Protein AF-A0A934RU71-F1 (afdb_monomer)

Structure (mmCIF, N/CA/C/O backbone):
data_AF-A0A934RU71-F1
#
_entry.id   AF-A0A934RU71-F1
#
loop_
_atom_site.group_PDB
_atom_site.id
_atom_site.type_symbol
_atom_site.label_atom_id
_atom_site.label_alt_id
_atom_site.label_comp_id
_atom_site.label_asym_id
_atom_site.label_entity_id
_atom_site.label_seq_id
_atom_site.pdbx_PDB_ins_code
_atom_site.Cartn_x
_atom_site.Cartn_y
_atom_site.Cartn_z
_atom_site.occupancy
_atom_site.B_iso_or_equiv
_atom_site.auth_seq_id
_atom_site.auth_comp_id
_atom_site.auth_asym_id
_atom_site.auth_atom_id
_atom_site.pdbx_PDB_model_num
ATOM 1 N N . MET A 1 1 ? 8.081 -5.797 -23.047 1.00 41.22 1 MET A N 1
ATOM 2 C CA . MET A 1 1 ? 7.080 -5.033 -22.278 1.00 41.22 1 MET A CA 1
ATOM 3 C C . MET A 1 1 ? 6.005 -4.578 -23.251 1.00 41.22 1 MET A C 1
ATOM 5 O O . MET A 1 1 ? 6.343 -3.959 -24.255 1.00 41.22 1 MET A O 1
ATOM 9 N N . MET A 1 2 ? 4.756 -4.987 -23.038 1.00 45.25 2 MET A N 1
ATOM 10 C CA . MET A 1 2 ? 3.621 -4.546 -23.852 1.00 45.25 2 MET A CA 1
ATOM 11 C C . MET A 1 2 ? 3.401 -3.042 -23.632 1.00 45.25 2 MET A C 1
ATOM 13 O O . MET A 1 2 ? 3.533 -2.566 -22.508 1.00 45.25 2 MET A O 1
ATOM 17 N N . GLN A 1 3 ? 3.130 -2.283 -24.694 1.00 67.19 3 GLN A N 1
ATOM 18 C CA . GLN A 1 3 ? 2.739 -0.877 -24.554 1.00 67.19 3 GLN A CA 1
ATOM 19 C C . GLN A 1 3 ? 1.315 -0.831 -23.993 1.00 67.19 3 GLN A C 1
ATOM 21 O O . GLN A 1 3 ? 0.460 -1.548 -24.506 1.00 67.19 3 GLN A O 1
ATOM 26 N N . TRP A 1 4 ? 1.076 -0.019 -22.956 1.00 74.31 4 TRP A N 1
ATOM 27 C CA . TRP A 1 4 ? -0.211 0.070 -22.243 1.00 74.31 4 TRP A CA 1
ATOM 28 C C . TRP A 1 4 ? -1.414 0.224 -23.189 1.00 74.31 4 TRP A C 1
ATOM 30 O O . TRP A 1 4 ? -2.432 -0.429 -23.009 1.00 74.31 4 TRP A O 1
ATOM 40 N N . GLU A 1 5 ? -1.253 0.990 -24.269 1.00 72.56 5 GLU A N 1
ATOM 41 C CA . GLU A 1 5 ? -2.276 1.214 -25.301 1.00 72.56 5 GLU A CA 1
ATOM 42 C C . GLU A 1 5 ? -2.768 -0.076 -25.986 1.00 72.56 5 GLU A C 1
ATOM 44 O O . GLU A 1 5 ? -3.915 -0.153 -26.420 1.00 72.56 5 GLU A O 1
ATOM 49 N N . ARG A 1 6 ? -1.937 -1.125 -26.048 1.00 82.12 6 ARG A N 1
ATOM 50 C CA . ARG A 1 6 ? -2.320 -2.422 -26.634 1.00 82.12 6 ARG A CA 1
ATOM 51 C C . ARG A 1 6 ? -3.206 -3.254 -25.713 1.00 82.12 6 ARG A C 1
ATOM 53 O O . ARG A 1 6 ? -3.788 -4.238 -26.159 1.00 82.12 6 ARG A O 1
ATOM 60 N N . MET A 1 7 ? -3.331 -2.866 -24.446 1.00 84.69 7 MET A N 1
ATOM 61 C CA . MET A 1 7 ? -4.191 -3.557 -23.495 1.00 84.69 7 MET A CA 1
ATOM 62 C C . MET A 1 7 ? -5.664 -3.465 -23.902 1.00 84.69 7 MET A C 1
ATOM 64 O O . MET A 1 7 ? -6.372 -4.470 -23.880 1.00 84.69 7 MET A O 1
ATOM 68 N N . GLY A 1 8 ? -6.101 -2.295 -24.379 1.00 85.12 8 GLY A N 1
ATOM 69 C CA . GLY A 1 8 ? -7.446 -2.121 -24.924 1.00 85.12 8 GLY A CA 1
ATOM 70 C C . GLY A 1 8 ? -7.727 -3.035 -26.124 1.00 85.12 8 GLY A C 1
ATOM 71 O O . GLY A 1 8 ? -8.840 -3.535 -26.258 1.00 85.12 8 GLY A O 1
ATOM 72 N N . GLU A 1 9 ? -6.724 -3.321 -26.965 1.00 88.25 9 GLU A N 1
ATOM 73 C CA . GLU A 1 9 ? -6.854 -4.275 -28.080 1.00 88.25 9 GLU A CA 1
ATOM 74 C C . GLU A 1 9 ? -7.056 -5.709 -27.575 1.00 88.25 9 GLU A C 1
ATOM 76 O O . GLU A 1 9 ? -7.894 -6.430 -28.108 1.00 88.25 9 GLU A O 1
ATOM 81 N N . ILE A 1 10 ? -6.331 -6.118 -26.528 1.00 86.62 10 ILE A N 1
ATOM 82 C CA . ILE A 1 10 ? -6.476 -7.452 -25.924 1.00 86.62 10 ILE A CA 1
ATOM 83 C C . ILE A 1 10 ? -7.859 -7.615 -25.302 1.00 86.62 10 ILE A C 1
ATOM 85 O O . ILE A 1 10 ? -8.517 -8.619 -25.560 1.00 86.62 10 ILE A O 1
ATOM 89 N N . ILE A 1 11 ? -8.321 -6.627 -24.533 1.00 87.81 11 ILE A N 1
ATOM 90 C CA . ILE A 1 11 ? -9.662 -6.650 -23.936 1.00 87.81 11 ILE A CA 1
ATOM 91 C C . ILE A 1 11 ? -10.719 -6.745 -25.043 1.00 87.81 11 ILE A C 1
ATOM 93 O O . ILE A 1 11 ? -11.601 -7.598 -24.976 1.00 87.81 11 ILE A O 1
ATOM 97 N N . ARG A 1 12 ? -10.598 -5.935 -26.102 1.00 91.75 12 ARG A N 1
ATOM 98 C CA . ARG A 1 12 ? -11.530 -5.942 -27.237 1.00 91.75 12 ARG A CA 1
ATOM 99 C C . ARG A 1 12 ? -11.551 -7.274 -27.988 1.00 91.75 12 ARG A C 1
ATOM 101 O O . ARG A 1 12 ? -12.625 -7.795 -28.271 1.00 91.75 12 ARG A O 1
ATOM 108 N N . ASP A 1 13 ? -10.381 -7.785 -28.363 1.00 89.12 13 ASP A N 1
ATOM 109 C CA . ASP A 1 13 ? -10.269 -8.877 -29.335 1.00 89.12 13 ASP A CA 1
ATOM 110 C C . ASP A 1 13 ? -10.223 -10.259 -28.672 1.00 89.12 13 ASP A C 1
ATOM 112 O O . ASP A 1 13 ? -10.571 -11.251 -29.311 1.00 89.12 13 ASP A O 1
ATOM 116 N N . GLN A 1 14 ? -9.762 -10.342 -27.420 1.00 90.06 14 GLN A N 1
ATOM 117 C CA . GLN A 1 14 ? -9.508 -11.596 -26.698 1.00 90.06 14 GLN A CA 1
ATOM 118 C C . GLN A 1 14 ? -10.191 -11.666 -25.326 1.00 90.06 14 GLN A C 1
ATOM 120 O O . GLN A 1 14 ? -10.069 -12.688 -24.657 1.00 90.06 14 GLN A O 1
ATOM 125 N N . GLY A 1 15 ? -10.924 -10.631 -24.900 1.00 83.62 15 GLY A N 1
ATOM 126 C CA . GLY A 1 15 ? -11.451 -10.531 -23.537 1.00 83.62 15 GLY A CA 1
ATOM 127 C C . GLY A 1 15 ? -12.318 -11.709 -23.083 1.00 83.62 15 GLY A C 1
ATOM 128 O O . GLY A 1 15 ? -12.222 -12.149 -21.943 1.00 83.62 15 GLY A O 1
ATOM 129 N N . GLN A 1 16 ? -13.067 -12.319 -24.004 1.00 88.25 16 GLN A N 1
ATOM 130 C CA . GLN A 1 16 ? -13.885 -13.512 -23.740 1.00 88.25 16 GLN A CA 1
ATOM 131 C C . GLN A 1 16 ? -13.072 -14.781 -23.393 1.00 88.25 16 GLN A C 1
ATOM 133 O O . GLN A 1 16 ? -13.650 -15.817 -23.073 1.00 88.25 16 GLN A O 1
ATOM 138 N N . HIS A 1 17 ? -11.745 -14.734 -23.531 1.00 89.50 17 HIS A N 1
ATOM 139 C CA . HIS A 1 17 ? -10.812 -15.832 -23.256 1.00 89.50 17 HIS A CA 1
ATOM 140 C C . HIS A 1 17 ? -9.794 -15.483 -22.161 1.00 89.50 17 HIS A C 1
ATOM 142 O O . HIS A 1 17 ? -8.860 -16.251 -21.932 1.00 89.50 17 HIS A O 1
ATOM 148 N N . VAL A 1 18 ? -9.933 -14.313 -21.533 1.00 84.06 18 VAL A N 1
ATOM 149 C CA . VAL A 1 18 ? -9.005 -13.790 -20.531 1.00 84.06 18 VAL A CA 1
ATOM 150 C C . VAL A 1 18 ? -9.798 -13.464 -19.275 1.00 84.06 18 VAL A C 1
ATOM 152 O O . VAL A 1 18 ? -10.729 -12.672 -19.332 1.00 84.06 18 VAL A O 1
ATOM 155 N N . ASP A 1 19 ? -9.413 -14.040 -18.141 1.00 84.62 19 ASP A N 1
ATOM 156 C CA . ASP A 1 19 ? -10.026 -13.733 -16.839 1.00 84.62 19 ASP A CA 1
ATOM 157 C C . ASP A 1 19 ? -9.245 -12.657 -16.078 1.00 84.62 19 ASP A C 1
ATOM 159 O O . ASP A 1 19 ? -9.788 -11.914 -15.258 1.00 84.62 19 ASP A O 1
ATOM 163 N N . MET A 1 20 ? -7.948 -12.554 -16.364 1.00 87.62 20 MET A N 1
ATOM 164 C CA . MET A 1 20 ? -7.054 -11.627 -15.697 1.00 87.62 20 MET A CA 1
ATOM 165 C C . MET A 1 20 ? -5.957 -11.145 -16.635 1.00 87.62 20 MET A C 1
ATOM 167 O O . MET A 1 20 ? -5.366 -11.909 -17.398 1.00 87.62 20 MET A O 1
ATOM 171 N N . ILE A 1 21 ? -5.655 -9.863 -16.509 1.00 87.88 21 ILE A N 1
ATOM 172 C CA . ILE A 1 21 ? -4.503 -9.217 -17.105 1.00 87.88 21 ILE A CA 1
ATOM 173 C C . ILE A 1 21 ? -3.481 -8.958 -16.006 1.00 87.88 21 ILE A C 1
ATOM 175 O O . ILE A 1 21 ? -3.814 -8.423 -14.953 1.00 87.88 21 ILE A O 1
ATOM 179 N N . ASP A 1 22 ? -2.231 -9.312 -16.269 1.00 88.44 22 ASP A N 1
ATOM 180 C CA . ASP A 1 22 ? -1.122 -9.043 -15.364 1.00 88.44 22 ASP A CA 1
ATOM 181 C C . ASP A 1 22 ? -0.373 -7.766 -15.764 1.00 88.44 22 ASP A C 1
ATOM 183 O O . ASP A 1 22 ? -0.041 -7.554 -16.937 1.00 88.44 22 ASP A O 1
ATOM 187 N N . TRP A 1 23 ? -0.087 -6.921 -14.777 1.00 86.88 23 TRP A N 1
ATOM 188 C CA . TRP A 1 23 ? 0.738 -5.735 -14.923 1.00 86.88 23 TRP A CA 1
ATOM 189 C C . TRP A 1 23 ? 1.858 -5.714 -13.880 1.00 86.88 23 TRP A C 1
ATOM 191 O O . TRP A 1 23 ? 1.649 -5.453 -12.6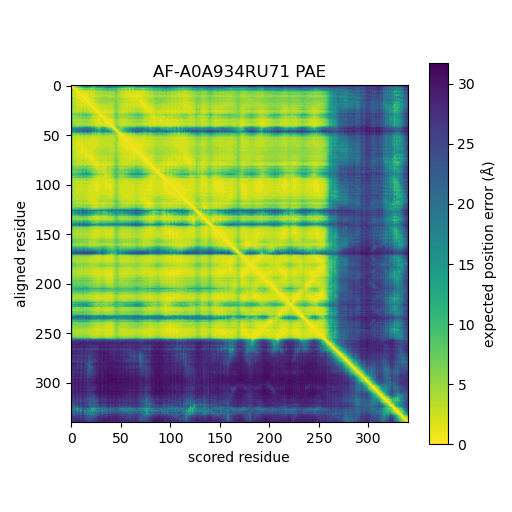99 1.00 86.88 23 TRP A O 1
ATOM 201 N N . HIS A 1 24 ? 3.091 -5.903 -14.352 1.00 89.31 24 HIS A N 1
ATOM 202 C CA . HIS A 1 24 ? 4.278 -5.791 -13.512 1.00 89.31 24 HIS A CA 1
ATOM 203 C C . HIS A 1 24 ? 4.548 -4.318 -13.189 1.00 89.31 24 HIS A C 1
ATOM 205 O O . HIS A 1 24 ? 4.789 -3.505 -14.096 1.00 89.31 24 HIS A O 1
ATOM 211 N N . TRP A 1 25 ? 4.562 -3.971 -11.906 1.00 87.19 25 TRP A N 1
ATOM 212 C CA . TRP A 1 25 ? 4.747 -2.603 -11.452 1.00 87.19 25 TRP A CA 1
ATOM 213 C C . TRP A 1 25 ? 5.787 -2.488 -10.342 1.00 87.19 25 TRP A C 1
ATOM 215 O O . TRP A 1 25 ? 5.538 -2.729 -9.166 1.00 87.19 25 TRP A O 1
ATOM 225 N N . TYR A 1 26 ? 6.964 -2.003 -10.727 1.00 90.12 26 TYR A N 1
ATOM 226 C CA . TYR A 1 26 ? 7.989 -1.569 -9.790 1.00 90.12 26 TYR A CA 1
ATOM 227 C C . TYR A 1 26 ? 7.926 -0.056 -9.597 1.00 90.12 26 TYR A C 1
ATOM 229 O O . TYR A 1 26 ? 8.048 0.709 -10.566 1.00 90.12 26 TYR A O 1
ATOM 237 N N . TYR A 1 27 ? 7.774 0.385 -8.353 1.00 90.94 27 TYR A N 1
ATOM 238 C CA . TYR A 1 27 ? 7.767 1.803 -8.034 1.00 90.94 27 TYR A CA 1
ATOM 239 C C . TYR A 1 27 ? 9.175 2.397 -8.145 1.00 90.94 27 TYR A C 1
ATOM 241 O O . TYR A 1 27 ? 10.144 1.862 -7.626 1.00 90.94 27 TYR A O 1
ATOM 249 N N . TYR A 1 28 ? 9.310 3.528 -8.821 1.00 89.12 28 TYR A N 1
ATOM 250 C CA . TYR A 1 28 ? 10.522 4.346 -8.826 1.00 89.12 28 TYR A CA 1
ATOM 251 C C . TYR A 1 28 ? 10.114 5.776 -9.184 1.00 89.12 28 TYR A C 1
ATOM 253 O O . TYR A 1 28 ? 9.005 5.993 -9.672 1.00 89.12 28 TYR A O 1
ATOM 261 N N . ASN A 1 29 ? 10.988 6.762 -9.025 1.00 87.62 29 ASN A N 1
ATOM 262 C CA . ASN A 1 29 ? 10.722 8.119 -9.513 1.00 87.62 29 ASN A CA 1
ATOM 263 C C . ASN A 1 29 ? 11.980 8.722 -10.149 1.00 87.62 29 ASN A C 1
ATOM 265 O O . ASN A 1 29 ? 13.105 8.317 -9.857 1.00 87.62 29 ASN A O 1
ATOM 269 N N . GLY A 1 30 ? 11.786 9.602 -11.134 1.00 80.25 30 GLY A N 1
ATOM 270 C CA . GLY A 1 30 ? 12.841 10.017 -12.062 1.00 80.25 30 GLY A CA 1
ATOM 271 C C . GLY A 1 30 ? 13.151 8.946 -13.117 1.00 80.25 30 GLY A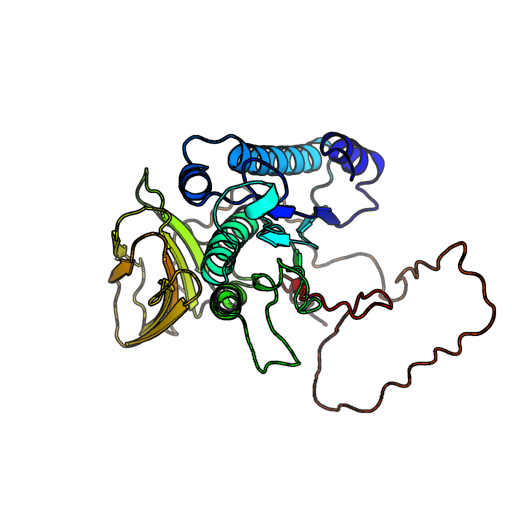 C 1
ATOM 272 O O . GLY A 1 30 ? 12.489 8.879 -14.150 1.00 80.25 30 GLY A O 1
ATOM 273 N N . SER A 1 31 ? 14.155 8.108 -12.873 1.00 83.88 31 SER A N 1
ATOM 274 C CA . SER A 1 31 ? 14.658 7.081 -13.801 1.00 83.88 31 SER A CA 1
ATOM 275 C C . SER A 1 31 ? 14.628 5.682 -13.186 1.00 83.88 31 SER A C 1
ATOM 277 O O . SER A 1 31 ? 14.660 5.536 -11.967 1.00 83.88 31 SER A O 1
ATOM 279 N N . TRP A 1 32 ? 14.585 4.631 -14.014 1.00 85.19 32 TRP A N 1
ATOM 280 C CA . TRP A 1 32 ? 14.751 3.266 -13.501 1.00 85.19 32 TRP A CA 1
ATOM 281 C C . TRP A 1 32 ? 16.081 3.165 -12.752 1.00 85.19 32 TRP A C 1
ATOM 283 O O . TRP A 1 32 ? 17.113 3.544 -13.305 1.00 85.19 32 TRP A O 1
ATOM 293 N N . GLY A 1 33 ? 16.058 2.679 -11.511 1.00 86.00 33 GLY A N 1
ATOM 294 C CA . GLY A 1 33 ? 17.235 2.693 -10.645 1.00 86.00 33 GLY A CA 1
ATOM 295 C C . GLY A 1 33 ? 17.287 3.840 -9.632 1.00 86.00 33 GLY A C 1
ATOM 296 O O . GLY A 1 33 ? 18.170 3.813 -8.783 1.00 86.00 33 GLY A O 1
ATOM 297 N N . SER A 1 34 ? 16.385 4.829 -9.679 1.00 89.75 34 SER A N 1
ATOM 298 C CA . SER A 1 34 ? 16.368 5.942 -8.717 1.00 89.75 34 SER A CA 1
ATOM 299 C C . SER A 1 34 ? 15.106 5.985 -7.861 1.00 89.75 34 SER A C 1
ATOM 301 O O . SER A 1 34 ? 14.002 5.692 -8.317 1.00 89.75 34 SER A O 1
ATOM 303 N N . PHE A 1 35 ? 15.276 6.436 -6.623 1.00 91.19 35 PHE A N 1
ATOM 304 C CA . PHE A 1 35 ? 14.190 6.755 -5.707 1.00 91.19 35 PHE A CA 1
ATOM 305 C C . PHE A 1 35 ? 14.527 8.042 -4.955 1.00 91.19 35 PHE A C 1
ATOM 307 O O . PHE A 1 35 ? 15.650 8.239 -4.498 1.00 91.19 35 PHE A O 1
ATOM 314 N N . ARG A 1 36 ? 13.568 8.958 -4.882 1.00 91.38 36 ARG A N 1
ATOM 315 C CA . ARG A 1 36 ? 13.692 10.281 -4.273 1.00 91.38 36 ARG A CA 1
ATOM 316 C C . ARG A 1 36 ? 12.506 10.457 -3.327 1.00 91.38 36 ARG A C 1
ATOM 318 O O . ARG A 1 36 ? 11.397 10.671 -3.825 1.00 91.38 36 ARG A O 1
ATOM 325 N N . PRO A 1 37 ? 12.716 10.366 -2.004 1.00 90.88 37 PRO A N 1
ATOM 326 C CA . PRO A 1 37 ? 11.649 10.465 -1.016 1.00 90.88 37 PRO A CA 1
ATOM 327 C C . PRO A 1 37 ? 10.803 11.722 -1.178 1.00 90.88 37 PRO A C 1
ATOM 329 O O . PRO A 1 37 ? 9.587 11.624 -1.222 1.00 90.88 37 PRO A O 1
ATOM 332 N N . ASP A 1 38 ? 11.428 12.884 -1.373 1.00 89.25 38 ASP A N 1
ATOM 333 C CA . ASP A 1 38 ? 10.700 14.151 -1.524 1.00 89.25 38 ASP A CA 1
ATOM 334 C C . ASP A 1 38 ? 9.732 14.135 -2.709 1.00 89.25 38 ASP A C 1
ATOM 336 O O . ASP A 1 38 ? 8.614 14.620 -2.594 1.00 89.25 38 ASP A O 1
ATOM 340 N N . GLN A 1 39 ? 10.121 13.510 -3.826 1.00 88.44 39 GLN A N 1
ATOM 341 C CA . GLN A 1 39 ? 9.219 13.360 -4.966 1.00 88.44 39 GLN A CA 1
ATOM 342 C C . GLN A 1 39 ? 8.089 12.390 -4.645 1.00 88.44 39 GLN A C 1
ATOM 344 O O . GLN A 1 39 ? 6.944 12.730 -4.904 1.00 88.44 39 GLN A O 1
ATOM 349 N N . TRP A 1 40 ? 8.393 11.233 -4.044 1.00 90.06 40 TRP A N 1
ATOM 350 C CA . TRP A 1 40 ? 7.388 10.242 -3.638 1.00 90.06 40 TRP A CA 1
ATOM 351 C C . TRP A 1 40 ? 6.336 10.835 -2.685 1.00 90.06 40 TRP A C 1
ATOM 353 O O . TRP A 1 40 ? 5.138 10.600 -2.855 1.00 90.06 40 TRP A O 1
ATOM 363 N N . ARG A 1 41 ? 6.769 11.668 -1.729 1.00 88.81 41 ARG A N 1
ATOM 364 C CA . ARG A 1 41 ? 5.891 12.397 -0.800 1.00 88.81 41 ARG A CA 1
ATOM 365 C C . ARG A 1 41 ? 4.934 13.367 -1.505 1.00 88.81 41 ARG A C 1
ATOM 367 O O . ARG A 1 41 ? 3.860 13.643 -0.978 1.00 88.81 41 ARG A O 1
ATOM 374 N N . ASP A 1 42 ? 5.315 13.859 -2.683 1.00 84.31 42 ASP A N 1
ATOM 375 C CA . ASP A 1 42 ? 4.620 14.911 -3.431 1.00 84.31 42 ASP A CA 1
ATOM 376 C C . ASP A 1 42 ? 3.822 14.425 -4.648 1.00 84.31 42 ASP A C 1
ATOM 378 O O . ASP A 1 42 ? 3.144 15.234 -5.295 1.00 84.31 42 ASP A O 1
ATOM 382 N N . GLU A 1 43 ? 3.871 13.133 -4.988 1.00 75.44 43 GLU A N 1
ATOM 383 C CA . GLU A 1 43 ? 3.237 12.624 -6.220 1.00 75.44 43 GLU A CA 1
ATOM 384 C C . GLU A 1 43 ? 1.716 12.717 -6.217 1.00 75.44 43 GLU A C 1
ATOM 386 O O . GLU A 1 43 ? 1.092 12.782 -7.272 1.00 75.44 43 GLU A O 1
ATOM 391 N N . ASP A 1 44 ? 1.136 12.840 -5.032 1.00 62.72 44 ASP A N 1
ATOM 392 C CA . ASP A 1 44 ? -0.301 12.987 -4.832 1.00 62.72 44 ASP A CA 1
ATOM 393 C C . ASP A 1 44 ? -0.780 14.425 -5.106 1.00 62.72 44 ASP A C 1
ATOM 395 O O . ASP A 1 44 ? -1.980 14.691 -5.144 1.00 62.72 44 ASP A O 1
ATOM 399 N N . PHE A 1 45 ? 0.162 15.357 -5.302 1.00 54.81 45 PHE A N 1
ATOM 400 C CA . PHE A 1 45 ? -0.097 16.796 -5.370 1.00 54.81 45 PHE A CA 1
ATOM 401 C C . PHE A 1 45 ? 0.505 17.475 -6.599 1.00 54.81 45 PHE A C 1
ATOM 403 O O . PHE A 1 45 ? -0.032 18.483 -7.057 1.00 54.81 45 PHE A O 1
ATOM 410 N N . THR A 1 46 ? 1.645 16.990 -7.105 1.00 49.91 46 THR A N 1
ATOM 411 C CA . THR A 1 46 ? 2.444 17.769 -8.069 1.00 49.91 46 THR A CA 1
ATOM 412 C C . THR A 1 46 ? 3.110 16.975 -9.188 1.00 49.91 46 THR A C 1
ATOM 414 O O . THR A 1 46 ? 3.536 17.596 -10.163 1.00 49.91 46 THR A O 1
ATOM 417 N N . THR A 1 47 ? 3.230 15.645 -9.095 1.00 55.66 47 THR A N 1
ATOM 418 C CA . THR A 1 47 ? 3.985 14.866 -10.092 1.00 55.66 47 THR A CA 1
ATOM 419 C C . THR A 1 47 ? 3.091 13.975 -10.954 1.00 55.66 47 THR A C 1
ATOM 421 O O . THR A 1 47 ? 1.991 13.571 -10.578 1.00 55.66 47 THR A O 1
ATOM 424 N N . ASN A 1 48 ? 3.576 13.685 -12.163 1.00 61.53 48 ASN A N 1
ATOM 425 C CA . ASN A 1 48 ? 2.805 12.966 -13.173 1.00 61.53 48 ASN A CA 1
ATOM 426 C C . ASN A 1 48 ? 2.669 11.477 -12.865 1.00 61.53 48 ASN A C 1
ATOM 428 O O . ASN A 1 48 ? 1.698 10.879 -13.284 1.00 61.53 48 ASN A O 1
ATOM 432 N N . ARG A 1 49 ? 3.593 10.851 -12.129 1.00 68.44 49 ARG A N 1
ATOM 433 C CA . ARG A 1 49 ? 3.687 9.389 -12.164 1.00 68.44 49 ARG A CA 1
ATOM 434 C C . ARG A 1 49 ? 2.550 8.667 -11.447 1.00 68.44 49 ARG A C 1
ATOM 436 O O . ARG A 1 49 ? 2.051 7.675 -11.970 1.00 68.44 49 ARG A O 1
ATOM 443 N N . TRP A 1 50 ? 2.155 9.133 -10.266 1.00 74.06 50 TRP A N 1
ATOM 444 C CA . TRP A 1 50 ? 1.018 8.546 -9.556 1.00 74.06 50 TRP A CA 1
ATOM 445 C C . TRP A 1 50 ? -0.278 8.762 -10.339 1.00 74.06 50 TRP A C 1
ATOM 447 O O . TRP A 1 50 ? -1.033 7.823 -10.576 1.00 74.06 50 TRP A O 1
ATOM 457 N N . ASN A 1 51 ? -0.456 9.976 -10.865 1.00 76.06 51 ASN A N 1
ATOM 458 C CA . ASN A 1 51 ? -1.551 10.312 -11.770 1.00 76.06 51 ASN A CA 1
ATOM 459 C C . ASN A 1 51 ? -1.530 9.475 -13.060 1.00 76.06 51 ASN A C 1
ATOM 461 O O . ASN A 1 51 ? -2.588 9.082 -13.532 1.00 76.06 51 ASN A O 1
ATOM 465 N N . ASP A 1 52 ? -0.356 9.131 -13.593 1.00 81.50 52 ASP A N 1
ATOM 466 C CA . ASP A 1 52 ? -0.211 8.259 -14.761 1.00 81.50 52 ASP A CA 1
ATOM 467 C C . ASP A 1 52 ? -0.662 6.828 -14.435 1.00 81.50 52 ASP A C 1
ATOM 469 O O . ASP A 1 52 ? -1.266 6.172 -15.279 1.00 81.50 52 ASP A O 1
ATOM 473 N N . ILE A 1 53 ? -0.377 6.316 -13.230 1.00 85.06 53 ILE A N 1
ATOM 474 C CA . ILE A 1 53 ? -0.874 5.001 -12.794 1.00 85.06 53 ILE A CA 1
ATOM 475 C C . ILE A 1 53 ? -2.395 5.039 -12.643 1.00 85.06 53 ILE A C 1
ATOM 477 O O . ILE A 1 53 ? -3.068 4.167 -13.184 1.00 85.06 53 ILE A O 1
ATOM 481 N N . LEU A 1 54 ? -2.943 6.054 -11.973 1.00 85.88 54 LEU A N 1
ATOM 482 C CA . LEU A 1 54 ? -4.392 6.203 -11.812 1.00 85.88 54 LEU A CA 1
ATOM 483 C C . LEU A 1 54 ? -5.105 6.359 -13.163 1.00 85.88 54 LEU A C 1
ATOM 485 O O . LEU A 1 54 ? -6.112 5.698 -13.393 1.00 85.88 54 LEU A O 1
ATOM 489 N N . ALA A 1 55 ? -4.549 7.148 -14.085 1.00 86.06 55 ALA A N 1
ATOM 490 C CA . ALA A 1 55 ? -5.077 7.298 -15.439 1.00 86.06 55 ALA A CA 1
ATOM 491 C C . ALA A 1 55 ? -5.087 5.965 -16.197 1.00 86.06 55 ALA A C 1
ATOM 493 O O . ALA A 1 55 ? -6.065 5.635 -16.856 1.00 86.06 55 ALA A O 1
ATOM 494 N N . LYS A 1 56 ? -4.037 5.150 -16.049 1.00 89.12 56 LYS A N 1
ATOM 495 C CA . LYS A 1 56 ? -4.007 3.798 -16.615 1.00 89.12 56 LYS A CA 1
ATOM 496 C C . LYS A 1 56 ? -5.081 2.902 -16.006 1.00 89.12 56 LYS A C 1
ATOM 498 O O . LYS A 1 56 ? -5.789 2.219 -16.735 1.00 89.12 56 LYS A O 1
ATOM 503 N N . LEU A 1 57 ? -5.232 2.901 -14.685 1.00 89.56 57 LEU A N 1
ATOM 504 C CA . LEU A 1 57 ? -6.284 2.122 -14.028 1.00 89.56 57 LEU A CA 1
ATOM 505 C C . LEU A 1 57 ? -7.679 2.543 -14.511 1.00 89.56 57 LEU A C 1
ATOM 507 O O . LEU A 1 57 ? -8.535 1.684 -14.718 1.00 89.56 57 LEU A O 1
ATOM 511 N N . GLU A 1 58 ? -7.880 3.834 -14.767 1.00 91.06 58 GLU A N 1
ATOM 512 C CA . GLU A 1 58 ? -9.114 4.365 -15.343 1.00 91.06 58 GLU A CA 1
ATOM 513 C C . GLU A 1 58 ? -9.323 3.940 -16.804 1.00 91.06 58 GLU A C 1
ATOM 515 O O . GLU A 1 58 ? -10.415 3.497 -17.163 1.00 91.06 58 GLU A O 1
ATOM 520 N N . ASP A 1 59 ? -8.273 3.971 -17.634 1.00 91.56 59 ASP A N 1
ATOM 521 C CA . ASP A 1 59 ? -8.318 3.433 -18.999 1.00 91.56 59 ASP A CA 1
ATOM 522 C C . ASP A 1 59 ? -8.733 1.953 -18.991 1.00 91.56 59 ASP A C 1
ATOM 524 O O . ASP A 1 59 ? -9.579 1.531 -19.779 1.00 91.56 59 ASP A O 1
ATOM 528 N N . PHE A 1 60 ? -8.168 1.155 -18.077 1.00 91.31 60 PHE A N 1
ATOM 529 C CA . PHE A 1 60 ? -8.502 -0.262 -17.941 1.00 91.31 60 PHE A CA 1
ATOM 530 C C . PHE A 1 60 ? -9.981 -0.474 -17.595 1.00 91.31 60 PHE A C 1
ATOM 532 O O . PHE A 1 60 ? -10.645 -1.282 -18.252 1.00 91.31 60 PHE A O 1
ATOM 539 N N . LYS A 1 61 ? -10.508 0.266 -16.610 1.00 91.56 61 LYS A N 1
ATOM 540 C CA . LYS A 1 61 ? -11.936 0.232 -16.249 1.00 91.56 61 LYS A CA 1
ATOM 541 C C . LYS A 1 61 ? -12.805 0.613 -17.451 1.00 91.56 61 LYS A C 1
ATOM 543 O O . LYS A 1 61 ? -13.688 -0.152 -17.837 1.00 91.56 61 LYS A O 1
ATOM 548 N N . SER A 1 62 ? -12.456 1.712 -18.120 1.00 94.38 62 SER A N 1
ATOM 549 C CA . SER A 1 62 ? -13.151 2.204 -19.312 1.00 94.38 62 SER A CA 1
ATOM 550 C C . SER A 1 62 ? -13.176 1.173 -20.445 1.00 94.38 62 SER A C 1
ATOM 552 O O . SER A 1 62 ? -14.210 0.976 -21.080 1.00 94.38 62 SER A O 1
ATOM 554 N N . TRP A 1 63 ? -12.072 0.466 -20.706 1.00 93.38 63 TRP A N 1
ATOM 555 C CA . TRP A 1 63 ? -12.027 -0.562 -21.752 1.00 93.38 63 TRP A CA 1
ATOM 556 C C . TRP A 1 63 ? -12.891 -1.777 -21.430 1.00 93.38 63 TRP A C 1
ATOM 558 O O . TRP A 1 63 ? -13.555 -2.297 -22.328 1.00 93.38 63 TRP A O 1
ATOM 568 N N . LYS A 1 64 ? -12.907 -2.233 -20.172 1.00 92.62 64 LYS A N 1
ATOM 569 C CA . LYS A 1 64 ? -13.781 -3.338 -19.757 1.00 92.62 64 LYS A CA 1
ATOM 570 C C . LYS A 1 64 ? -15.247 -3.014 -20.014 1.00 92.62 64 LYS A C 1
ATOM 572 O O . LYS A 1 64 ? -15.970 -3.854 -20.544 1.00 92.62 64 LYS A O 1
ATOM 577 N N . GLU A 1 65 ? -15.672 -1.804 -19.671 1.00 94.75 65 GLU A N 1
ATOM 578 C CA . GLU A 1 65 ? -17.039 -1.339 -19.907 1.00 94.75 65 GLU A CA 1
ATOM 579 C C . GLU A 1 65 ? -17.321 -1.189 -21.404 1.00 94.75 65 GLU A C 1
ATOM 581 O O . GLU A 1 65 ? -18.264 -1.782 -21.929 1.00 94.75 65 GLU A O 1
ATOM 586 N N . GLN A 1 66 ? -16.454 -0.466 -22.119 1.00 96.31 66 GLN A N 1
ATOM 587 C CA . GLN A 1 66 ? -16.595 -0.190 -23.547 1.00 96.31 66 GLN A CA 1
ATOM 588 C C . GLN A 1 66 ? -16.718 -1.467 -24.392 1.00 96.31 66 GLN A C 1
ATOM 590 O O . GLN A 1 66 ? -17.475 -1.491 -25.365 1.00 96.31 66 GLN A O 1
ATOM 595 N N . TYR A 1 67 ? -15.964 -2.516 -24.054 1.00 94.94 67 TYR A N 1
ATOM 596 C CA . TYR A 1 67 ? -15.933 -3.771 -24.809 1.00 94.94 67 TYR A CA 1
ATOM 597 C C . TYR A 1 67 ? -16.796 -4.882 -24.196 1.00 94.94 67 TYR A C 1
ATOM 599 O O . TYR A 1 67 ? -16.748 -6.017 -24.678 1.00 94.94 67 TYR A O 1
ATOM 607 N N . ASN A 1 68 ? -17.604 -4.561 -23.177 1.00 94.62 68 ASN A N 1
ATOM 608 C CA . ASN A 1 68 ? -18.482 -5.496 -22.474 1.00 94.62 68 ASN A CA 1
ATOM 609 C C . ASN A 1 68 ? -17.731 -6.737 -21.949 1.00 94.62 68 ASN A C 1
ATOM 611 O O . ASN A 1 68 ? -18.136 -7.876 -22.177 1.00 94.62 68 ASN A O 1
ATOM 615 N N . GLN A 1 69 ? -16.610 -6.491 -21.267 1.00 91.81 69 GLN A N 1
ATOM 616 C CA . GLN A 1 69 ? -15.758 -7.491 -20.619 1.00 91.81 69 GLN A CA 1
ATOM 617 C C . GLN A 1 69 ? -15.633 -7.224 -19.100 1.00 91.81 69 GLN A C 1
ATOM 619 O O . GLN A 1 69 ? -14.521 -7.054 -18.586 1.00 91.81 69 GLN A O 1
ATOM 624 N N . PRO A 1 70 ? -16.748 -7.131 -18.346 1.00 90.06 70 PRO A N 1
ATOM 625 C CA . PRO A 1 70 ? -16.707 -6.766 -16.927 1.00 90.06 70 PRO A CA 1
ATOM 626 C C . PRO A 1 70 ? -16.000 -7.812 -16.050 1.00 90.06 70 PRO A C 1
ATOM 628 O O . PRO A 1 70 ? -15.464 -7.453 -14.999 1.00 90.06 70 PRO A O 1
ATOM 631 N N . HIS A 1 71 ? -15.940 -9.074 -16.494 1.00 86.56 71 HIS A N 1
ATOM 632 C CA . HIS A 1 71 ? -15.316 -10.182 -15.764 1.00 86.56 71 HIS A CA 1
ATOM 633 C C . HIS A 1 71 ? -13.786 -10.100 -15.706 1.00 86.56 71 HIS A C 1
ATOM 635 O O . HIS A 1 71 ? -13.194 -10.680 -14.802 1.00 86.56 71 HIS A O 1
ATOM 641 N N . ILE A 1 72 ? -13.138 -9.377 -16.628 1.00 88.38 72 ILE A N 1
ATOM 642 C CA . ILE A 1 72 ? -11.672 -9.294 -16.669 1.00 88.38 72 ILE A CA 1
ATOM 643 C C . ILE A 1 72 ? -11.157 -8.543 -15.449 1.00 88.38 72 ILE A C 1
ATOM 645 O O . ILE A 1 72 ? -11.562 -7.416 -15.174 1.00 88.38 72 ILE A O 1
ATOM 649 N N . THR A 1 73 ? -10.205 -9.123 -14.741 1.00 88.31 73 THR A N 1
ATOM 650 C CA . THR A 1 73 ? -9.556 -8.498 -13.586 1.00 88.31 73 THR A CA 1
ATOM 651 C C . THR A 1 73 ? -8.138 -8.032 -13.911 1.00 88.31 73 THR A C 1
ATOM 653 O O . THR A 1 73 ? -7.556 -8.420 -14.925 1.00 88.31 73 THR A O 1
ATOM 656 N N . LEU A 1 74 ? -7.583 -7.158 -13.069 1.00 85.62 74 LEU A N 1
ATOM 657 C CA . LEU A 1 74 ? -6.188 -6.726 -13.145 1.00 85.62 74 LEU A CA 1
ATOM 658 C C . LEU A 1 74 ? -5.431 -7.289 -11.943 1.00 85.62 74 LEU A C 1
ATOM 660 O O . LEU A 1 74 ? -5.915 -7.193 -10.815 1.00 85.62 74 LEU A O 1
ATOM 664 N N . GLY A 1 75 ? -4.255 -7.859 -12.188 1.00 87.31 75 GLY A N 1
ATOM 665 C CA . GLY A 1 75 ? -3.337 -8.330 -11.159 1.00 87.31 75 GLY A CA 1
ATOM 666 C C . GLY A 1 75 ? -1.978 -7.644 -11.258 1.00 87.31 75 GLY A C 1
ATOM 667 O O . GLY A 1 75 ? -1.555 -7.239 -12.340 1.00 87.31 75 GLY A O 1
ATOM 668 N N . PHE A 1 76 ? -1.289 -7.532 -10.127 1.00 88.31 76 PHE A N 1
ATOM 669 C CA . PHE A 1 76 ? 0.112 -7.120 -10.060 1.00 88.31 76 PHE A CA 1
ATOM 670 C C . PHE A 1 76 ? 0.969 -8.329 -9.684 1.00 88.31 76 PHE A C 1
ATOM 672 O O . PHE A 1 76 ? 1.354 -8.456 -8.529 1.00 88.31 76 PHE A O 1
ATOM 679 N N . ASN A 1 77 ? 1.269 -9.260 -10.592 1.00 86.69 77 ASN A N 1
ATOM 680 C CA . ASN A 1 77 ? 2.012 -10.476 -10.208 1.00 86.69 77 ASN A CA 1
ATOM 681 C C . ASN A 1 77 ? 3.523 -10.273 -10.086 1.00 86.69 77 ASN A C 1
ATOM 683 O O . ASN A 1 77 ? 4.241 -11.176 -9.671 1.00 86.69 77 ASN A O 1
ATOM 687 N N . GLU A 1 78 ? 3.996 -9.067 -10.367 1.00 89.06 78 GLU A N 1
ATOM 688 C CA . GLU A 1 78 ? 5.311 -8.611 -9.955 1.00 89.06 78 GLU A CA 1
ATOM 689 C C . GLU A 1 78 ? 5.224 -7.150 -9.540 1.00 89.06 78 GLU A C 1
ATOM 691 O O . GLU A 1 78 ? 5.059 -6.257 -10.374 1.00 89.06 78 GLU A O 1
ATOM 696 N N . TRP A 1 79 ? 5.366 -6.889 -8.247 1.00 92.00 79 TRP A N 1
ATOM 697 C CA . TRP A 1 79 ? 5.447 -5.526 -7.744 1.00 92.00 79 TRP A CA 1
ATOM 698 C C . TRP A 1 79 ? 6.378 -5.412 -6.553 1.00 92.00 79 TRP A C 1
ATOM 700 O O . TRP A 1 79 ? 6.568 -6.376 -5.811 1.00 92.00 79 TRP A O 1
ATOM 710 N N . ASN A 1 80 ? 6.976 -4.229 -6.401 1.00 93.25 80 ASN A N 1
ATOM 711 C CA . ASN A 1 80 ? 7.768 -3.809 -5.243 1.00 93.25 80 ASN A CA 1
ATOM 712 C C . ASN A 1 80 ? 8.211 -2.346 -5.424 1.00 93.25 80 ASN A C 1
ATOM 714 O O . ASN A 1 80 ? 8.053 -1.767 -6.503 1.00 93.25 80 ASN A O 1
ATOM 718 N N . LEU A 1 81 ? 8.904 -1.782 -4.436 1.00 92.44 81 LEU A N 1
ATOM 719 C CA . LEU A 1 81 ? 9.888 -0.737 -4.703 1.00 92.44 81 LEU A CA 1
ATOM 720 C C . LEU A 1 81 ? 10.882 -1.263 -5.755 1.00 92.44 81 LEU A C 1
ATOM 722 O O . LEU A 1 81 ? 11.325 -2.408 -5.723 1.00 92.44 81 LEU A O 1
ATOM 726 N N . GLY A 1 82 ? 11.186 -0.466 -6.767 1.00 89.44 82 GLY A N 1
ATOM 727 C CA . GLY A 1 82 ? 12.091 -0.843 -7.840 1.00 89.44 82 GLY A CA 1
ATOM 728 C C . GLY A 1 82 ? 13.506 -1.053 -7.329 1.00 89.44 82 GLY A C 1
ATOM 729 O O . GLY A 1 82 ? 13.868 -0.657 -6.220 1.00 89.44 82 GLY A O 1
ATOM 730 N N . ARG A 1 83 ? 14.343 -1.673 -8.163 1.00 87.56 83 ARG A N 1
ATOM 731 C CA . ARG A 1 83 ? 15.776 -1.701 -7.882 1.00 87.56 83 ARG A CA 1
ATOM 732 C C . ARG A 1 83 ? 16.274 -0.261 -7.762 1.00 87.56 83 ARG A C 1
ATOM 734 O O . ARG A 1 83 ? 16.004 0.548 -8.646 1.00 87.56 83 ARG A O 1
ATOM 741 N N . ILE A 1 84 ? 17.031 0.017 -6.707 1.00 88.19 84 ILE A N 1
ATOM 742 C CA . ILE A 1 84 ? 17.689 1.304 -6.498 1.00 88.19 84 ILE A CA 1
ATOM 743 C C . ILE A 1 84 ? 19.197 1.108 -6.649 1.00 88.19 84 ILE A C 1
ATOM 745 O O . ILE A 1 84 ? 19.783 0.187 -6.089 1.00 88.19 84 ILE A O 1
ATOM 749 N N . ASP A 1 85 ? 19.804 1.970 -7.451 1.00 86.50 85 ASP A N 1
ATOM 750 C CA . ASP A 1 85 ? 21.237 2.081 -7.697 1.00 86.50 85 ASP A CA 1
ATOM 751 C C . ASP A 1 85 ? 21.566 3.581 -7.671 1.00 86.50 85 ASP A C 1
ATOM 753 O O . ASP A 1 85 ? 21.688 4.257 -8.698 1.00 86.50 85 ASP A O 1
ATOM 757 N N . ALA A 1 86 ? 21.585 4.114 -6.445 1.00 84.25 86 ALA A N 1
ATOM 758 C CA . ALA A 1 86 ? 21.723 5.542 -6.173 1.00 84.25 86 ALA A CA 1
ATOM 759 C C . ALA A 1 86 ? 23.077 6.098 -6.644 1.00 84.25 86 ALA A C 1
ATOM 761 O O . ALA A 1 86 ? 23.155 7.263 -7.027 1.00 84.25 86 ALA A O 1
ATOM 762 N N . GLU A 1 87 ? 24.127 5.274 -6.685 1.00 84.12 87 GLU A N 1
ATOM 763 C CA . GLU A 1 87 ? 25.434 5.672 -7.221 1.00 84.12 87 GLU A CA 1
ATOM 764 C C . GLU A 1 87 ? 25.366 5.945 -8.726 1.00 84.12 87 GLU A C 1
ATOM 766 O O . GLU A 1 87 ? 25.935 6.924 -9.212 1.00 84.12 87 GLU A O 1
ATOM 771 N N . ARG A 1 88 ? 24.644 5.101 -9.473 1.00 83.75 88 ARG A N 1
ATOM 772 C CA . ARG A 1 88 ? 24.533 5.223 -10.928 1.00 83.75 88 ARG A CA 1
ATOM 773 C C . ARG A 1 88 ? 23.478 6.229 -11.380 1.00 83.75 88 ARG A C 1
ATOM 775 O O . ARG A 1 88 ? 23.694 6.912 -12.381 1.00 83.75 88 ARG A O 1
ATOM 782 N N . TRP A 1 89 ? 22.338 6.296 -10.696 1.00 84.00 89 TRP A N 1
ATOM 783 C CA . TRP A 1 89 ? 21.164 7.062 -11.148 1.00 84.00 89 TRP A CA 1
ATOM 784 C C . TRP A 1 89 ? 20.807 8.250 -10.242 1.00 84.00 89 TRP A C 1
ATOM 786 O O . TRP A 1 89 ? 19.930 9.052 -10.579 1.00 84.00 89 TRP A O 1
ATOM 796 N N . GLY A 1 90 ? 21.511 8.410 -9.119 1.00 81.81 90 GLY A N 1
ATOM 797 C CA . GLY A 1 90 ? 21.217 9.416 -8.104 1.00 81.81 90 GLY A CA 1
ATOM 798 C C . GLY A 1 90 ? 19.938 9.119 -7.312 1.00 81.81 90 GLY A C 1
ATOM 799 O O . GLY A 1 90 ? 19.138 8.255 -7.667 1.00 81.81 90 GLY A O 1
ATOM 800 N N . GLY A 1 91 ? 19.719 9.889 -6.246 1.00 84.38 91 GLY A N 1
ATOM 801 C CA . GLY A 1 91 ? 18.591 9.709 -5.325 1.00 84.38 91 GLY A CA 1
ATOM 802 C C . GLY A 1 91 ? 19.036 9.163 -3.969 1.00 84.38 91 GLY A C 1
ATOM 803 O O . GLY A 1 91 ? 20.225 9.189 -3.654 1.00 84.38 91 GLY A O 1
ATOM 804 N N . SER A 1 92 ? 18.072 8.709 -3.175 1.00 87.00 92 SER A N 1
ATOM 805 C CA . SER A 1 92 ? 18.310 8.055 -1.889 1.00 87.00 92 SER A CA 1
ATOM 806 C C . SER A 1 92 ? 18.613 6.568 -2.088 1.00 87.00 92 SER A C 1
ATOM 808 O O . SER A 1 92 ? 18.085 5.968 -3.031 1.00 87.00 92 SER A O 1
ATOM 810 N N . PRO A 1 93 ? 19.445 5.957 -1.226 1.00 87.12 93 PRO A N 1
ATOM 811 C CA . PRO A 1 93 ? 19.604 4.509 -1.205 1.00 87.12 93 PRO A CA 1
ATOM 812 C C . PRO A 1 93 ? 18.264 3.828 -0.901 1.00 87.12 93 PRO A C 1
ATOM 814 O O . PRO A 1 93 ? 17.403 4.376 -0.212 1.00 87.12 93 PRO A O 1
ATOM 817 N N . GLY A 1 94 ? 18.079 2.627 -1.444 1.00 86.62 94 GLY A N 1
ATOM 818 C CA . GLY A 1 94 ? 16.941 1.793 -1.082 1.00 86.62 94 GLY A CA 1
ATOM 819 C C . GLY A 1 94 ? 17.197 1.138 0.262 1.00 86.62 94 GLY A C 1
ATOM 820 O O . GLY A 1 94 ? 18.170 0.401 0.392 1.00 86.62 94 GLY A O 1
ATOM 821 N N . THR A 1 95 ? 16.325 1.396 1.232 1.00 91.19 95 THR A N 1
ATOM 822 C CA . THR A 1 95 ? 16.428 0.841 2.584 1.00 91.19 95 THR A CA 1
ATOM 823 C C . THR A 1 95 ? 15.171 0.038 2.927 1.00 91.19 95 THR A C 1
ATOM 825 O O . THR A 1 95 ? 14.129 0.213 2.277 1.00 91.19 95 THR A O 1
ATOM 828 N N . PRO A 1 96 ? 15.218 -0.843 3.945 1.00 88.50 96 PRO A N 1
ATOM 829 C CA . PRO A 1 96 ? 14.028 -1.536 4.422 1.00 88.50 96 PRO A CA 1
ATOM 830 C C . PRO A 1 96 ? 12.912 -0.574 4.838 1.00 88.50 96 PRO A C 1
ATOM 832 O O . PRO A 1 96 ? 11.755 -0.873 4.557 1.00 88.50 96 PRO A O 1
ATOM 835 N N . TYR A 1 97 ? 13.262 0.585 5.416 1.00 92.88 97 TYR A N 1
ATOM 836 C CA . TYR A 1 97 ? 12.319 1.644 5.782 1.00 92.88 97 TYR A CA 1
ATOM 837 C C . TYR A 1 97 ? 11.497 2.116 4.578 1.00 92.88 97 TYR A C 1
ATOM 839 O O . TYR A 1 97 ? 10.268 2.038 4.576 1.00 92.88 97 TYR A O 1
ATOM 847 N N . TRP A 1 98 ? 12.177 2.523 3.502 1.00 94.06 98 TRP A N 1
ATOM 848 C CA . TRP A 1 98 ? 11.513 2.969 2.276 1.00 94.06 98 TRP A CA 1
ATOM 849 C C . TRP A 1 98 ? 10.721 1.854 1.600 1.00 94.06 98 TRP A C 1
ATOM 851 O O . TRP A 1 98 ? 9.639 2.108 1.074 1.00 94.06 98 TRP A O 1
ATOM 861 N N . HIS A 1 99 ? 11.221 0.617 1.642 1.00 93.50 99 HIS A N 1
ATOM 862 C CA . HIS A 1 99 ? 10.489 -0.539 1.135 1.00 93.50 99 HIS A CA 1
ATOM 863 C C . HIS A 1 99 ? 9.150 -0.719 1.865 1.00 93.50 99 HIS A C 1
ATOM 865 O O . HIS A 1 99 ? 8.129 -0.851 1.195 1.00 93.50 99 HIS A O 1
ATOM 871 N N . GLY A 1 100 ? 9.122 -0.654 3.200 1.00 94.38 100 GLY A N 1
ATOM 872 C CA . GLY A 1 100 ? 7.881 -0.761 3.971 1.00 94.38 100 GLY A CA 1
ATOM 873 C C . GLY A 1 100 ? 6.870 0.341 3.640 1.00 94.38 100 GLY A C 1
ATOM 874 O O . GLY A 1 100 ? 5.707 0.046 3.374 1.00 94.38 100 GLY A O 1
ATOM 875 N N . LEU A 1 101 ? 7.310 1.601 3.594 1.00 96.69 101 LEU A N 1
ATOM 876 C CA . LEU A 1 101 ? 6.423 2.741 3.329 1.00 96.69 101 LEU A CA 1
ATOM 877 C C . LEU A 1 101 ? 5.874 2.757 1.898 1.00 96.69 101 LEU A C 1
ATOM 879 O O . LEU A 1 101 ? 4.681 2.980 1.697 1.00 96.69 101 LEU A O 1
ATOM 883 N N . VAL A 1 102 ? 6.722 2.490 0.901 1.00 95.00 102 VAL A N 1
ATOM 884 C CA . VAL A 1 102 ? 6.284 2.411 -0.501 1.00 95.00 102 VAL A CA 1
ATOM 885 C C . VAL A 1 102 ? 5.373 1.202 -0.706 1.00 95.00 102 VAL A C 1
ATOM 887 O O . VAL A 1 102 ? 4.376 1.315 -1.413 1.00 95.00 102 VAL A O 1
ATOM 890 N N . ALA A 1 103 ? 5.654 0.067 -0.055 1.00 94.94 103 ALA A N 1
ATOM 89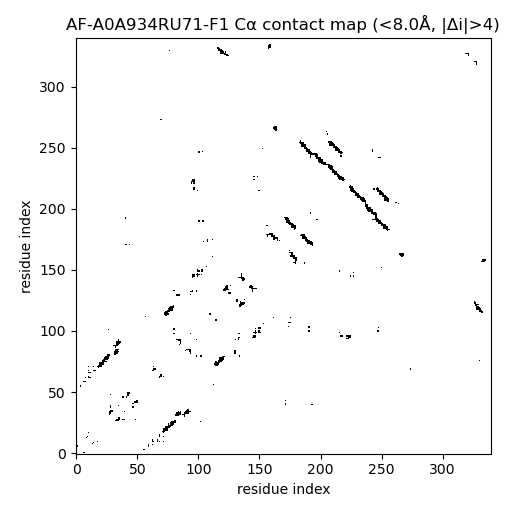1 C CA . ALA A 1 103 ? 4.754 -1.081 -0.092 1.00 94.94 103 ALA A CA 1
ATOM 892 C C . ALA A 1 103 ? 3.380 -0.745 0.506 1.00 94.94 103 ALA A C 1
ATOM 894 O O . ALA A 1 103 ? 2.373 -1.143 -0.071 1.00 94.94 103 ALA A O 1
ATOM 895 N N . ALA A 1 104 ? 3.315 0.020 1.603 1.00 96.50 104 ALA A N 1
ATOM 896 C CA . ALA A 1 104 ? 2.042 0.488 2.151 1.00 96.50 104 ALA A CA 1
ATOM 897 C C . ALA A 1 104 ? 1.262 1.353 1.148 1.00 96.50 104 ALA A C 1
ATOM 899 O O . ALA A 1 104 ? 0.077 1.113 0.937 1.00 96.50 104 ALA A O 1
ATOM 900 N N . ASP A 1 105 ? 1.929 2.313 0.499 1.00 94.25 105 ASP A N 1
ATOM 901 C CA . ASP A 1 105 ? 1.314 3.207 -0.495 1.00 94.25 105 ASP A CA 1
ATOM 902 C C . ASP A 1 105 ? 0.763 2.417 -1.696 1.00 94.25 105 ASP A C 1
ATOM 904 O O . ASP A 1 105 ? -0.390 2.572 -2.099 1.00 94.25 105 ASP A O 1
ATOM 908 N N . MET A 1 106 ? 1.565 1.487 -2.229 1.00 93.06 106 MET A N 1
ATOM 909 C CA . MET A 1 106 ? 1.163 0.616 -3.337 1.00 93.06 106 MET A CA 1
ATOM 910 C C . MET A 1 106 ? 0.000 -0.310 -2.958 1.00 93.06 106 MET A C 1
ATOM 912 O O . MET A 1 106 ? -0.889 -0.520 -3.779 1.00 93.06 106 MET A O 1
ATOM 916 N N . MET A 1 107 ? -0.016 -0.850 -1.733 1.00 92.50 107 MET A N 1
ATOM 917 C CA . MET A 1 107 ? -1.096 -1.718 -1.247 1.00 92.50 107 MET A CA 1
ATOM 918 C C . MET A 1 107 ? -2.404 -0.952 -1.038 1.00 92.50 107 MET A C 1
ATOM 920 O O . MET A 1 107 ? -3.458 -1.469 -1.404 1.00 92.50 107 MET A O 1
ATOM 924 N N . ILE A 1 108 ? -2.344 0.277 -0.513 1.00 91.12 108 ILE A N 1
ATOM 925 C CA . ILE A 1 108 ? -3.518 1.156 -0.409 1.00 91.12 108 ILE A CA 1
ATOM 926 C C . ILE A 1 108 ? -4.092 1.411 -1.806 1.00 91.12 108 ILE A C 1
ATOM 928 O O . ILE A 1 108 ? -5.260 1.104 -2.035 1.00 91.12 108 ILE A O 1
ATOM 932 N N . LEU A 1 109 ? -3.263 1.836 -2.770 1.00 89.25 109 LEU A N 1
ATOM 933 C CA . LEU A 1 109 ? -3.712 2.053 -4.151 1.00 89.25 109 LEU A CA 1
ATOM 934 C C . LEU A 1 109 ? -4.307 0.788 -4.771 1.00 89.25 109 LEU A C 1
ATOM 936 O O . LEU A 1 109 ? -5.335 0.864 -5.448 1.00 89.25 109 LEU A O 1
ATOM 940 N N . ALA A 1 110 ? -3.668 -0.364 -4.560 1.00 89.31 110 ALA A N 1
ATOM 941 C CA . ALA A 1 110 ? -4.133 -1.632 -5.099 1.00 89.31 110 ALA A CA 1
ATOM 942 C C . ALA A 1 110 ? -5.523 -2.000 -4.558 1.00 89.31 110 ALA A C 1
ATOM 944 O O . ALA A 1 110 ? -6.396 -2.395 -5.331 1.00 89.31 110 ALA A O 1
ATOM 945 N N . MET A 1 111 ? -5.751 -1.818 -3.255 1.00 87.31 111 MET A N 1
ATOM 946 C CA . MET A 1 111 ? -7.048 -2.070 -2.626 1.00 87.31 111 MET A CA 1
ATOM 947 C C . MET A 1 111 ? -8.111 -1.077 -3.110 1.00 87.31 111 MET A C 1
ATOM 949 O O . MET A 1 111 ? -9.171 -1.505 -3.562 1.00 87.31 111 MET A O 1
ATOM 953 N N . GLU A 1 112 ? -7.818 0.226 -3.106 1.00 86.06 112 GLU A N 1
ATOM 954 C CA . GLU A 1 112 ? -8.745 1.274 -3.569 1.00 86.06 112 GLU A CA 1
ATOM 955 C C . GLU A 1 112 ? -9.157 1.110 -5.039 1.00 86.06 112 GLU A C 1
ATOM 957 O O . GLU A 1 112 ? -10.244 1.525 -5.436 1.00 86.06 112 GLU A O 1
ATOM 962 N N . ASN A 1 113 ? -8.305 0.488 -5.858 1.00 84.12 113 ASN A N 1
ATOM 963 C CA . ASN A 1 113 ? -8.557 0.280 -7.283 1.00 84.12 113 ASN A CA 1
ATOM 964 C C . ASN A 1 113 ? -8.952 -1.154 -7.646 1.00 84.12 113 ASN A C 1
ATOM 966 O O . ASN A 1 113 ? -8.975 -1.486 -8.833 1.00 84.12 113 ASN A O 1
ATOM 970 N N . ASN A 1 114 ? -9.302 -1.980 -6.656 1.00 84.38 114 ASN A N 1
ATOM 971 C CA . ASN A 1 114 ? -9.776 -3.349 -6.852 1.00 84.38 114 ASN A CA 1
ATOM 972 C C . ASN A 1 114 ? -8.813 -4.210 -7.698 1.00 84.38 114 ASN A C 1
ATOM 974 O O . ASN A 1 114 ? -9.223 -4.937 -8.608 1.00 84.38 114 ASN A O 1
ATOM 978 N N . ILE A 1 115 ? -7.512 -4.110 -7.414 1.00 86.25 115 ILE A N 1
ATOM 979 C CA . ILE A 1 115 ? -6.512 -5.028 -7.965 1.00 86.25 115 ILE A CA 1
ATOM 980 C C . ILE A 1 115 ? -6.754 -6.406 -7.348 1.00 86.25 115 ILE A C 1
ATOM 982 O O . ILE A 1 115 ? -6.705 -6.579 -6.131 1.00 86.25 115 ILE A O 1
ATOM 986 N N . HIS A 1 116 ? -7.050 -7.386 -8.198 1.00 83.44 116 HIS A N 1
ATOM 987 C CA . HIS A 1 116 ? -7.645 -8.656 -7.782 1.00 83.44 116 HIS A CA 1
ATOM 988 C C . HIS A 1 116 ? -6.664 -9.570 -7.042 1.00 83.44 116 HIS A C 1
ATOM 990 O O . HIS A 1 116 ? -7.025 -10.232 -6.063 1.00 83.44 116 HIS A O 1
ATOM 996 N N . MET A 1 117 ? -5.419 -9.591 -7.515 1.00 83.19 117 MET A N 1
ATOM 997 C CA . MET A 1 117 ? -4.327 -10.329 -6.900 1.00 83.19 117 MET A CA 1
ATOM 998 C C . MET A 1 117 ? -3.005 -9.600 -7.093 1.00 83.19 117 MET A C 1
ATOM 1000 O O . MET A 1 117 ? -2.838 -8.805 -8.021 1.00 83.19 117 MET A O 1
ATOM 1004 N N . GLY A 1 118 ? -2.049 -9.896 -6.222 1.00 84.44 118 GLY A N 1
ATOM 1005 C CA . GLY A 1 118 ? -0.708 -9.356 -6.342 1.00 84.44 118 GLY A CA 1
ATOM 1006 C C . GLY A 1 118 ? 0.340 -10.326 -5.836 1.00 84.44 118 GLY A C 1
ATOM 1007 O O . GLY A 1 118 ? 0.076 -11.108 -4.922 1.00 84.44 118 GLY A O 1
ATOM 1008 N N . SER A 1 119 ? 1.541 -10.236 -6.401 1.00 86.75 119 SER A N 1
ATOM 1009 C CA . SER A 1 119 ? 2.696 -10.968 -5.905 1.00 86.75 119 SER A CA 1
ATOM 1010 C C . SER A 1 119 ? 3.911 -10.075 -5.735 1.00 86.75 119 SER A C 1
ATOM 1012 O O . SER A 1 119 ? 4.434 -9.502 -6.695 1.00 86.75 119 SER A O 1
ATOM 1014 N N . LEU A 1 120 ? 4.348 -9.941 -4.483 1.00 86.38 120 LEU A N 1
ATOM 1015 C CA . LEU A 1 120 ? 5.520 -9.139 -4.169 1.00 86.38 120 LEU A CA 1
ATOM 1016 C C . LEU A 1 120 ? 6.760 -9.845 -4.719 1.00 86.38 120 LEU A C 1
ATOM 1018 O O . LEU A 1 120 ? 7.008 -11.010 -4.394 1.00 86.38 120 LEU A O 1
ATOM 1022 N N . TRP A 1 121 ? 7.561 -9.123 -5.500 1.00 86.19 121 TRP A N 1
ATOM 1023 C CA . TRP A 1 121 ? 8.811 -9.648 -6.034 1.00 86.19 121 TRP A CA 1
ATOM 1024 C C . TRP A 1 121 ? 10.028 -8.788 -5.662 1.00 86.19 121 TRP A C 1
ATOM 1026 O O . TRP A 1 121 ? 10.024 -7.577 -5.885 1.00 86.19 121 TRP A O 1
ATOM 1036 N N . PRO A 1 122 ? 11.128 -9.376 -5.172 1.00 84.50 122 PRO A N 1
ATOM 1037 C CA . PRO A 1 122 ? 11.282 -10.781 -4.806 1.00 84.50 122 PRO A CA 1
ATOM 1038 C C . PRO A 1 122 ? 10.832 -11.045 -3.360 1.00 84.50 122 PRO A C 1
ATOM 1040 O O . PRO A 1 122 ? 10.946 -10.180 -2.493 1.00 84.50 122 PRO A O 1
ATOM 1043 N N . THR A 1 123 ? 10.426 -12.279 -3.061 1.00 81.56 123 THR A N 1
ATOM 1044 C CA . THR A 1 123 ? 10.354 -12.736 -1.659 1.00 81.56 123 THR A CA 1
ATOM 1045 C C . THR A 1 123 ? 11.764 -12.938 -1.100 1.00 81.56 123 THR A C 1
ATOM 1047 O O . THR A 1 123 ? 12.070 -12.540 0.024 1.00 81.56 123 THR A O 1
ATOM 1050 N N . TYR A 1 124 ? 12.638 -13.516 -1.926 1.00 82.69 124 TYR A N 1
ATOM 1051 C CA . TYR A 1 124 ? 14.071 -13.655 -1.712 1.00 82.69 124 TYR A CA 1
ATOM 1052 C C . TYR A 1 124 ? 14.787 -13.615 -3.067 1.00 82.69 124 TYR A C 1
ATOM 1054 O O . TYR A 1 124 ? 14.308 -14.187 -4.045 1.00 82.69 124 TYR A O 1
ATOM 1062 N N . TRP A 1 125 ? 15.938 -12.949 -3.111 1.00 77.94 125 TRP A N 1
ATOM 1063 C CA . TRP A 1 125 ? 16.865 -12.940 -4.239 1.00 77.94 125 TRP A CA 1
ATOM 1064 C C . TRP A 1 125 ? 18.306 -12.886 -3.723 1.00 77.94 125 TRP A C 1
ATOM 1066 O O . TRP A 1 125 ? 18.554 -12.433 -2.603 1.00 77.94 125 TRP A O 1
ATOM 1076 N N . ARG A 1 126 ? 19.267 -13.359 -4.522 1.00 71.94 126 ARG A N 1
ATOM 1077 C CA . ARG A 1 126 ? 20.666 -13.559 -4.097 1.00 71.94 126 ARG A CA 1
ATOM 1078 C C . ARG A 1 126 ? 21.272 -12.295 -3.458 1.00 71.94 126 ARG A C 1
ATOM 1080 O O . ARG A 1 126 ? 21.122 -11.188 -3.968 1.00 71.94 126 ARG A O 1
ATOM 1087 N N . THR A 1 127 ? 21.993 -12.479 -2.350 1.00 62.06 127 THR A N 1
ATOM 1088 C CA . THR A 1 127 ? 22.435 -11.426 -1.408 1.00 62.06 127 THR A CA 1
ATOM 1089 C C . THR A 1 127 ? 23.503 -10.461 -1.940 1.00 62.06 127 THR A C 1
ATOM 1091 O O . THR A 1 127 ? 23.748 -9.425 -1.320 1.00 62.06 127 THR A O 1
ATOM 1094 N N . GLU A 1 128 ? 24.120 -10.770 -3.082 1.00 65.88 128 GLU A N 1
ATOM 1095 C CA . GLU A 1 128 ? 25.077 -9.895 -3.777 1.00 65.88 128 GLU A CA 1
ATOM 1096 C C . GLU A 1 128 ? 24.388 -8.774 -4.585 1.00 65.88 128 GLU A C 1
ATOM 1098 O O . GLU A 1 128 ? 25.060 -7.868 -5.077 1.00 65.88 128 GLU A O 1
ATOM 1103 N N . ASP A 1 129 ? 23.055 -8.803 -4.716 1.00 68.12 129 ASP A N 1
ATOM 1104 C CA . ASP A 1 129 ? 22.295 -7.760 -5.408 1.00 68.12 129 ASP A CA 1
ATOM 1105 C C . ASP A 1 129 ? 22.214 -6.473 -4.553 1.00 68.12 129 ASP A C 1
ATOM 1107 O O . ASP A 1 129 ? 21.752 -6.525 -3.405 1.00 68.12 129 ASP A O 1
ATOM 1111 N N . PRO A 1 130 ? 22.585 -5.289 -5.085 1.00 63.06 130 PRO A N 1
ATOM 1112 C CA . PRO A 1 130 ? 22.351 -4.009 -4.406 1.00 63.06 130 PRO A CA 1
ATOM 1113 C C . PRO A 1 130 ? 20.870 -3.758 -4.057 1.00 63.06 130 PRO A C 1
ATOM 1115 O O . PRO A 1 130 ? 20.569 -2.937 -3.197 1.00 63.06 130 PRO A O 1
ATOM 1118 N N . ALA A 1 131 ? 19.935 -4.484 -4.675 1.00 70.38 131 ALA A N 1
ATOM 1119 C CA . ALA A 1 131 ? 18.501 -4.417 -4.422 1.00 70.38 131 ALA A CA 1
ATOM 1120 C C . ALA A 1 131 ? 17.999 -5.344 -3.292 1.00 70.38 131 ALA A C 1
ATOM 1122 O O . ALA A 1 131 ? 16.786 -5.510 -3.150 1.00 70.38 131 ALA A O 1
ATOM 1123 N N . LYS A 1 132 ? 18.896 -5.948 -2.496 1.00 78.44 132 LYS A N 1
ATOM 1124 C CA . LYS A 1 132 ? 18.560 -6.901 -1.416 1.00 78.44 132 LYS A CA 1
ATOM 1125 C C . LYS A 1 132 ? 17.633 -6.355 -0.327 1.00 78.44 132 LYS A C 1
ATOM 1127 O O . LYS A 1 132 ? 16.969 -7.141 0.338 1.00 78.44 132 LYS A O 1
ATOM 1132 N N . PHE A 1 133 ? 17.549 -5.032 -0.155 1.00 84.81 133 PHE A N 1
ATOM 1133 C CA . PHE A 1 133 ? 16.625 -4.389 0.793 1.00 84.81 133 PHE A CA 1
ATOM 1134 C C . PHE A 1 133 ? 15.145 -4.730 0.509 1.00 84.81 133 PHE A C 1
ATOM 1136 O O . PHE A 1 133 ? 14.289 -4.607 1.387 1.00 84.81 133 PHE A O 1
ATOM 1143 N N . ARG A 1 134 ? 14.849 -5.175 -0.722 1.00 87.25 134 ARG A N 1
ATOM 1144 C CA . ARG A 1 134 ? 13.523 -5.602 -1.188 1.00 87.25 134 ARG A CA 1
ATOM 1145 C C . ARG A 1 134 ? 13.163 -7.036 -0.817 1.00 87.25 134 ARG A C 1
ATOM 1147 O O . ARG A 1 134 ? 11.991 -7.388 -0.895 1.00 87.25 134 ARG A O 1
ATOM 1154 N N . ASN A 1 135 ? 14.142 -7.856 -0.436 1.00 85.69 135 ASN A N 1
ATOM 1155 C CA . ASN A 1 135 ? 13.877 -9.218 0.012 1.00 85.69 135 ASN A CA 1
ATOM 1156 C C . ASN A 1 135 ? 13.058 -9.179 1.306 1.00 85.69 135 ASN A C 1
ATOM 1158 O O . ASN A 1 135 ? 13.333 -8.368 2.191 1.00 85.69 135 ASN A O 1
ATOM 1162 N N . LEU A 1 136 ? 12.096 -10.089 1.449 1.00 82.12 136 LEU A N 1
ATOM 1163 C CA . LEU A 1 136 ? 11.349 -10.256 2.695 1.00 82.12 136 LEU A CA 1
ATOM 1164 C C . LEU A 1 136 ? 12.085 -11.106 3.720 1.00 82.12 136 LEU A C 1
ATOM 1166 O O . LEU A 1 136 ? 11.883 -10.908 4.916 1.00 82.12 136 LEU A O 1
ATOM 1170 N N . PHE A 1 137 ? 12.937 -12.026 3.281 1.00 80.94 137 PHE A N 1
ATOM 1171 C CA . PHE A 1 137 ? 13.787 -12.803 4.172 1.00 80.94 137 PHE A CA 1
ATOM 1172 C C . PHE A 1 137 ? 15.138 -13.119 3.526 1.00 80.94 137 PHE A C 1
ATOM 1174 O O . PHE A 1 137 ? 15.284 -13.041 2.309 1.00 80.94 137 PHE A O 1
ATOM 1181 N N . ASP A 1 138 ? 16.122 -13.486 4.346 1.00 75.88 138 ASP A N 1
ATOM 1182 C CA . ASP A 1 138 ? 17.394 -14.070 3.913 1.00 75.88 138 ASP A CA 1
ATOM 1183 C C . ASP A 1 138 ? 17.605 -15.412 4.638 1.00 75.88 138 ASP A C 1
ATOM 1185 O O . ASP A 1 138 ? 17.821 -15.420 5.858 1.00 75.88 138 ASP A O 1
ATOM 1189 N N . PRO A 1 139 ? 17.566 -16.551 3.918 1.00 68.38 139 PRO A N 1
ATOM 1190 C CA . PRO A 1 139 ? 17.723 -17.874 4.513 1.00 68.38 139 PRO A CA 1
ATOM 1191 C C . PRO A 1 139 ? 19.134 -18.108 5.067 1.00 68.38 139 PRO A C 1
ATOM 1193 O O . PRO A 1 139 ? 19.311 -18.949 5.944 1.00 68.38 139 PRO A O 1
ATOM 1196 N N . SER A 1 140 ? 20.140 -17.373 4.582 1.00 69.44 140 SER A N 1
ATOM 1197 C CA . SER A 1 140 ? 21.527 -17.497 5.038 1.00 69.44 140 SER A CA 1
ATOM 1198 C C . SER A 1 140 ? 21.827 -16.665 6.290 1.00 69.44 140 SER A C 1
ATOM 1200 O O . SER A 1 140 ? 22.770 -16.970 7.021 1.00 69.44 140 SER A O 1
ATOM 1202 N N . GLY A 1 141 ? 21.018 -15.631 6.545 1.00 61.78 141 GLY A N 1
ATOM 1203 C CA . GLY A 1 141 ? 21.292 -14.591 7.537 1.00 61.78 141 GLY A CA 1
ATOM 1204 C C . GLY A 1 141 ? 20.348 -14.537 8.740 1.00 61.78 141 GLY A C 1
ATOM 1205 O O . GLY A 1 141 ? 20.530 -13.658 9.578 1.00 61.78 141 GLY A O 1
ATOM 1206 N N . ASN A 1 142 ? 19.344 -15.422 8.849 1.00 67.62 142 ASN A N 1
ATOM 1207 C CA . ASN A 1 142 ? 18.253 -15.308 9.839 1.00 67.62 142 ASN A CA 1
ATOM 1208 C C . ASN A 1 142 ? 17.604 -13.906 9.854 1.00 67.62 142 ASN A C 1
ATOM 1210 O O . ASN A 1 142 ? 17.225 -13.393 10.907 1.00 67.62 142 ASN A O 1
ATOM 1214 N N . TYR A 1 143 ? 17.503 -13.268 8.689 1.00 74.94 143 TYR A N 1
ATOM 1215 C CA . TYR A 1 143 ? 16.932 -11.932 8.554 1.00 74.94 143 TYR A CA 1
ATOM 1216 C C . TYR A 1 143 ? 15.517 -12.023 7.992 1.00 74.94 143 TYR A C 1
ATOM 1218 O O . TYR A 1 143 ? 15.278 -12.724 7.009 1.00 74.94 143 TYR A O 1
ATOM 1226 N N . ILE A 1 144 ? 14.595 -11.282 8.603 1.00 81.44 144 ILE A N 1
ATOM 1227 C CA . ILE A 1 144 ? 13.267 -10.993 8.066 1.00 81.44 144 ILE A CA 1
ATOM 1228 C C . ILE A 1 144 ? 13.188 -9.477 7.928 1.00 81.44 144 ILE A C 1
ATOM 1230 O O . ILE A 1 144 ? 13.475 -8.749 8.878 1.00 81.44 144 ILE A O 1
ATOM 1234 N N . SER A 1 145 ? 12.807 -9.002 6.748 1.00 85.62 145 SER A N 1
ATOM 1235 C CA . SER A 1 145 ? 12.675 -7.575 6.492 1.00 85.62 145 SER A CA 1
ATOM 1236 C C . SER A 1 145 ? 11.589 -6.966 7.374 1.00 85.62 145 SER A C 1
ATOM 1238 O O . SER A 1 145 ? 10.481 -7.515 7.433 1.00 85.62 145 SER A O 1
ATOM 1240 N N . PRO A 1 146 ? 11.837 -5.803 8.003 1.00 87.00 146 PRO A N 1
ATOM 1241 C CA . PRO A 1 146 ? 10.805 -5.054 8.709 1.00 87.00 146 PRO A CA 1
ATOM 1242 C C . PRO A 1 146 ? 9.567 -4.771 7.848 1.00 87.00 146 PRO A C 1
ATOM 1244 O O . PRO A 1 146 ? 8.458 -4.736 8.376 1.00 87.00 146 PRO A O 1
ATOM 1247 N N . ALA A 1 147 ? 9.715 -4.645 6.520 1.00 87.75 147 ALA A N 1
ATOM 1248 C CA . ALA A 1 147 ? 8.592 -4.465 5.592 1.00 87.75 147 ALA A CA 1
ATOM 1249 C C . ALA A 1 147 ? 7.553 -5.606 5.670 1.00 87.75 147 ALA A C 1
ATOM 1251 O O . ALA A 1 147 ? 6.375 -5.397 5.379 1.00 87.75 147 ALA A O 1
ATOM 1252 N N . SER A 1 148 ? 7.942 -6.796 6.147 1.00 84.50 148 SER A N 1
ATOM 1253 C CA . SER A 1 148 ? 7.007 -7.894 6.415 1.00 84.50 148 SER A CA 1
ATOM 1254 C C . SER A 1 148 ? 5.924 -7.532 7.440 1.00 84.50 148 SER A C 1
ATOM 1256 O O . SER A 1 148 ? 4.815 -8.046 7.335 1.00 84.50 148 SER A O 1
ATOM 1258 N N . HIS A 1 149 ? 6.186 -6.621 8.389 1.00 86.94 149 HIS A N 1
ATOM 1259 C CA . HIS A 1 149 ? 5.176 -6.146 9.341 1.00 86.94 149 HIS A CA 1
ATOM 1260 C C . HIS A 1 149 ? 4.090 -5.316 8.654 1.00 86.94 149 HIS A C 1
ATOM 1262 O O . HIS A 1 149 ? 2.907 -5.493 8.953 1.00 86.94 149 HIS A O 1
ATOM 1268 N N . VAL A 1 150 ? 4.478 -4.471 7.693 1.00 90.88 150 VAL A N 1
ATOM 1269 C CA . VAL A 1 150 ? 3.540 -3.716 6.854 1.00 90.88 150 VAL A CA 1
ATOM 1270 C C . VAL A 1 150 ? 2.689 -4.687 6.041 1.00 90.88 150 VAL A C 1
ATOM 1272 O O . VAL A 1 150 ? 1.468 -4.673 6.155 1.00 90.88 150 VAL A O 1
ATOM 1275 N N . LEU A 1 151 ? 3.307 -5.605 5.296 1.00 87.69 151 LEU A N 1
ATOM 1276 C CA . LEU A 1 151 ? 2.575 -6.571 4.466 1.00 87.69 151 LEU A CA 1
ATOM 1277 C C . LEU A 1 151 ? 1.660 -7.482 5.293 1.00 87.69 151 LEU A C 1
ATOM 1279 O O . LEU A 1 151 ? 0.511 -7.726 4.925 1.00 87.69 151 LEU A O 1
ATOM 1283 N N . ARG A 1 152 ? 2.131 -7.937 6.460 1.00 85.00 152 ARG A N 1
ATOM 1284 C CA . ARG A 1 152 ? 1.320 -8.702 7.410 1.00 85.00 152 ARG A CA 1
ATOM 1285 C C . ARG A 1 152 ? 0.109 -7.901 7.877 1.00 85.00 152 ARG A C 1
ATOM 1287 O O . ARG A 1 152 ? -0.966 -8.481 8.002 1.00 85.00 152 ARG A O 1
ATOM 1294 N N . SER A 1 153 ? 0.242 -6.597 8.110 1.00 86.62 153 SER A N 1
ATOM 1295 C CA . SER A 1 153 ? -0.900 -5.763 8.497 1.00 86.62 153 SER A CA 1
ATOM 1296 C C . SER A 1 153 ? -1.993 -5.728 7.421 1.00 86.62 153 SER A C 1
ATOM 1298 O O . SER A 1 153 ? -3.173 -5.769 7.764 1.00 86.62 153 SER A O 1
ATOM 1300 N N . PHE A 1 154 ? -1.628 -5.757 6.134 1.00 88.44 154 PHE A N 1
ATOM 1301 C CA . PHE A 1 154 ? -2.579 -5.824 5.016 1.00 88.44 154 PHE A CA 1
ATOM 1302 C C . PHE A 1 154 ? -3.193 -7.214 4.811 1.00 88.44 154 PHE A C 1
ATOM 1304 O O . PHE A 1 154 ? -4.295 -7.310 4.280 1.00 88.44 154 PHE A O 1
ATOM 1311 N N . SER A 1 155 ? -2.555 -8.292 5.286 1.00 83.69 155 SER A N 1
ATOM 1312 C CA . SER A 1 155 ? -3.155 -9.640 5.228 1.00 83.69 155 SER A CA 1
ATOM 1313 C C . SER A 1 155 ? -4.494 -9.731 5.973 1.00 83.69 155 SER A C 1
ATOM 1315 O O . SER A 1 155 ? -5.359 -10.519 5.605 1.00 83.69 155 SER A O 1
ATOM 1317 N N . ASN A 1 156 ? -4.696 -8.870 6.972 1.00 79.31 156 ASN A N 1
ATOM 1318 C CA . ASN A 1 156 ? -5.944 -8.748 7.717 1.00 79.31 156 ASN A CA 1
ATOM 1319 C C . ASN A 1 156 ? -7.121 -8.205 6.888 1.00 79.31 156 ASN A C 1
ATOM 1321 O O . ASN A 1 156 ? -8.270 -8.522 7.189 1.00 79.31 156 ASN A O 1
ATOM 1325 N N . ALA A 1 157 ? -6.830 -7.395 5.868 1.00 80.62 157 ALA A N 1
ATOM 1326 C CA . ALA A 1 157 ? -7.817 -6.801 4.973 1.00 80.62 157 ALA A CA 1
ATOM 1327 C C . ALA A 1 157 ? -8.227 -7.745 3.829 1.00 80.62 157 ALA A C 1
ATOM 1329 O O . ALA A 1 157 ? -9.146 -7.431 3.073 1.00 80.62 157 ALA A O 1
ATOM 1330 N N . ALA A 1 158 ? -7.569 -8.900 3.683 1.00 78.69 158 ALA A N 1
ATOM 1331 C CA . ALA A 1 158 ? -7.844 -9.837 2.601 1.00 78.69 158 ALA A CA 1
ATOM 1332 C C . ALA A 1 158 ? -9.309 -10.310 2.618 1.00 78.69 158 ALA A C 1
ATOM 1334 O O . ALA A 1 158 ? -9.803 -10.834 3.617 1.00 78.69 158 ALA A O 1
ATOM 1335 N N . GLY A 1 159 ? -10.004 -10.112 1.494 1.00 76.62 159 GLY A N 1
ATOM 1336 C CA . GLY A 1 159 ? -11.428 -10.432 1.338 1.00 76.62 159 GLY A CA 1
ATOM 1337 C C . GLY A 1 159 ? -12.386 -9.491 2.079 1.00 76.62 159 GLY A C 1
ATOM 1338 O O . GLY A 1 159 ? -13.596 -9.669 1.973 1.00 76.62 159 GLY A O 1
ATOM 1339 N N . GLY A 1 160 ? -11.874 -8.511 2.826 1.00 81.44 160 GLY A N 1
ATOM 1340 C CA . GLY A 1 160 ? -12.684 -7.530 3.538 1.00 81.44 160 GLY A CA 1
ATOM 1341 C C . GLY A 1 160 ? -13.374 -6.523 2.615 1.00 81.44 160 GLY A C 1
ATOM 1342 O O . GLY A 1 160 ? -13.188 -6.514 1.400 1.00 81.44 160 GLY A O 1
ATOM 1343 N N . THR A 1 161 ? -14.174 -5.645 3.213 1.00 84.81 161 THR A N 1
ATOM 1344 C CA . THR A 1 161 ? -14.893 -4.572 2.516 1.00 84.81 161 THR A CA 1
ATOM 1345 C C . THR A 1 161 ? -14.281 -3.228 2.878 1.00 84.81 161 THR A C 1
ATOM 1347 O O . THR A 1 161 ? -14.176 -2.912 4.064 1.00 84.81 161 THR A O 1
ATOM 1350 N N . ILE A 1 162 ? -13.899 -2.426 1.883 1.00 86.81 162 ILE A N 1
ATOM 1351 C CA . ILE A 1 162 ? -13.461 -1.044 2.119 1.00 86.81 162 ILE A CA 1
ATOM 1352 C C . ILE A 1 162 ? -14.634 -0.256 2.708 1.00 86.81 162 ILE A C 1
ATOM 1354 O O . ILE A 1 162 ? -15.750 -0.322 2.195 1.00 86.81 162 ILE A O 1
ATOM 1358 N N . VAL A 1 163 ? -14.384 0.473 3.792 1.00 84.69 163 VAL A N 1
ATOM 1359 C CA . VAL A 1 163 ? -15.360 1.374 4.411 1.00 84.69 163 VAL A CA 1
ATOM 1360 C C . VAL A 1 163 ? -14.933 2.818 4.192 1.00 84.69 163 VAL A C 1
ATOM 1362 O O . VAL A 1 163 ? -13.741 3.121 4.142 1.00 84.69 163 VAL A O 1
ATOM 1365 N N . GLU A 1 164 ? -15.912 3.705 4.037 1.00 81.00 164 GLU A N 1
ATOM 1366 C CA . GLU A 1 164 ? -15.661 5.127 3.819 1.00 81.00 164 GLU A CA 1
ATOM 1367 C C . GLU A 1 164 ? -14.934 5.740 5.028 1.00 81.00 164 GLU A C 1
ATOM 1369 O O . GLU A 1 164 ? -15.271 5.466 6.184 1.00 81.00 164 GLU A O 1
ATOM 1374 N N . LEU A 1 165 ? -13.917 6.557 4.751 1.00 77.69 165 LEU A N 1
ATOM 1375 C CA . LEU A 1 165 ? -13.131 7.259 5.758 1.00 77.69 165 LEU A CA 1
ATOM 1376 C C . LEU A 1 165 ? -12.957 8.720 5.345 1.00 77.69 165 LEU A C 1
ATOM 1378 O O . LEU A 1 165 ? -12.181 9.038 4.440 1.00 77.69 165 LEU A O 1
ATOM 1382 N N . ASP A 1 166 ? -13.632 9.613 6.062 1.00 75.94 166 ASP A N 1
ATOM 1383 C CA . ASP A 1 166 ? -13.463 11.052 5.892 1.00 75.94 166 ASP A CA 1
ATOM 1384 C C . ASP A 1 166 ? -12.052 11.461 6.328 1.00 75.94 166 ASP A C 1
ATOM 1386 O O . ASP A 1 166 ? -11.724 11.510 7.515 1.00 75.94 166 ASP A O 1
ATOM 1390 N N . SER A 1 167 ? -11.192 11.741 5.351 1.00 68.31 167 SER A N 1
ATOM 1391 C CA . SER A 1 167 ? -9.797 12.105 5.598 1.00 68.31 167 SER A CA 1
ATOM 1392 C C . SER A 1 167 ? -9.570 13.606 5.397 1.00 68.31 167 SER A C 1
ATOM 1394 O O . SER A 1 167 ? -10.130 14.206 4.473 1.00 68.31 167 SER A O 1
ATOM 1396 N N . PRO A 1 168 ? -8.743 14.256 6.238 1.00 65.50 168 PRO A N 1
ATOM 1397 C CA . PRO A 1 168 ? -8.490 15.686 6.117 1.00 65.50 168 PRO A CA 1
ATOM 1398 C C . PRO A 1 168 ? -7.837 16.017 4.765 1.00 65.50 168 PRO A C 1
ATOM 1400 O O . PRO A 1 168 ? -6.787 15.484 4.413 1.00 65.50 168 PRO A O 1
ATOM 1403 N N . THR A 1 169 ? -8.446 16.937 4.012 1.00 57.69 169 THR A N 1
ATOM 1404 C CA . THR A 1 169 ? -7.923 17.444 2.731 1.00 57.69 169 THR A CA 1
ATOM 1405 C C . THR A 1 169 ? -7.359 18.863 2.903 1.00 57.69 169 THR A C 1
ATOM 1407 O O . THR A 1 169 ? -8.010 19.676 3.565 1.00 57.69 169 THR A O 1
ATOM 1410 N N . PRO A 1 170 ? -6.229 19.235 2.268 1.00 54.78 170 PRO A N 1
ATOM 1411 C CA . PRO A 1 170 ? -5.216 18.384 1.648 1.00 54.78 170 PRO A CA 1
ATOM 1412 C C . PRO A 1 170 ? -4.220 17.922 2.712 1.00 54.78 170 PRO A C 1
ATOM 1414 O O . PRO A 1 170 ? -3.673 18.737 3.453 1.00 54.78 170 PRO A O 1
ATOM 1417 N N . SER A 1 171 ? -3.941 16.630 2.782 1.00 64.38 171 SER A N 1
ATOM 1418 C CA . SER A 1 171 ? -2.856 16.149 3.625 1.00 64.38 171 SER A CA 1
ATOM 1419 C C . SER A 1 171 ? -2.066 15.107 2.862 1.00 64.38 171 SER A C 1
ATOM 1421 O O . SER A 1 171 ? -2.644 14.270 2.173 1.00 64.38 171 SER A O 1
ATOM 1423 N N . ARG A 1 172 ? -0.736 15.139 3.000 1.00 85.38 172 ARG A N 1
ATOM 1424 C CA . ARG A 1 172 ? 0.174 14.050 2.618 1.00 85.38 172 ARG A CA 1
ATOM 1425 C C . ARG A 1 172 ? -0.105 12.775 3.447 1.00 85.38 172 ARG A C 1
ATOM 1427 O O . ARG A 1 172 ? 0.799 12.003 3.708 1.00 85.38 172 ARG A O 1
ATOM 1434 N N . LEU A 1 173 ? -1.337 12.564 3.903 1.00 88.81 173 LEU A N 1
ATOM 1435 C CA . LEU A 1 173 ? -1.804 11.417 4.654 1.00 88.81 173 LEU A CA 1
ATOM 1436 C C . LEU A 1 173 ? -2.617 10.539 3.703 1.00 88.81 173 LEU A C 1
ATOM 1438 O O . LEU A 1 173 ? -3.666 10.943 3.202 1.00 88.81 173 LEU A O 1
ATOM 1442 N N . ARG A 1 174 ? -2.127 9.330 3.466 1.00 88.94 174 ARG A N 1
ATOM 1443 C CA . ARG A 1 174 ? -2.873 8.267 2.795 1.00 88.94 174 ARG A CA 1
ATOM 1444 C C . ARG A 1 174 ? -3.576 7.436 3.850 1.00 88.94 174 ARG A C 1
ATOM 1446 O O . ARG A 1 174 ? -2.984 7.122 4.884 1.00 88.94 174 ARG A O 1
ATOM 1453 N N . THR A 1 175 ? -4.829 7.098 3.601 1.00 90.88 175 THR A N 1
ATOM 1454 C CA . THR A 1 175 ? -5.641 6.357 4.555 1.00 90.88 175 THR A CA 1
ATOM 1455 C C . THR A 1 175 ? -6.430 5.267 3.851 1.00 90.88 175 THR A C 1
ATOM 1457 O O . THR A 1 175 ? -6.753 5.383 2.676 1.00 90.88 175 THR A O 1
ATOM 1460 N N . LEU A 1 176 ? -6.718 4.190 4.571 1.00 90.62 176 LEU A N 1
ATOM 1461 C CA . LEU A 1 176 ? -7.614 3.135 4.116 1.00 90.62 176 LEU A CA 1
ATOM 1462 C C . LEU A 1 176 ? -8.300 2.536 5.336 1.00 90.62 176 LEU A C 1
ATOM 1464 O O . LEU A 1 176 ? -7.668 2.353 6.375 1.00 90.62 176 LEU A O 1
ATOM 1468 N N . ALA A 1 177 ? -9.575 2.195 5.211 1.00 91.69 177 ALA A N 1
ATOM 1469 C CA . ALA A 1 177 ? -10.300 1.465 6.234 1.00 91.69 177 ALA A CA 1
ATOM 1470 C C . ALA A 1 177 ? -10.957 0.233 5.609 1.00 91.69 177 ALA A C 1
ATOM 1472 O O . ALA A 1 177 ? -11.615 0.332 4.576 1.00 91.69 177 ALA A O 1
ATOM 1473 N N . VAL A 1 178 ? -10.777 -0.934 6.226 1.00 87.38 178 VAL A N 1
ATOM 1474 C CA . VAL A 1 178 ? -11.312 -2.208 5.732 1.00 87.38 178 VAL A CA 1
ATOM 1475 C C . VAL A 1 178 ? -11.999 -2.955 6.865 1.00 87.38 178 VAL A C 1
ATOM 1477 O O . VAL A 1 178 ? -11.402 -3.222 7.904 1.00 87.38 178 VAL A O 1
ATOM 1480 N N . ARG A 1 179 ? -13.261 -3.323 6.668 1.00 88.31 179 ARG A N 1
ATOM 1481 C CA . ARG A 1 179 ? -14.000 -4.227 7.552 1.00 88.31 179 ARG A CA 1
ATOM 1482 C C . ARG A 1 179 ? -13.676 -5.674 7.191 1.00 88.31 179 ARG A C 1
ATOM 1484 O O . ARG A 1 179 ? -13.735 -6.045 6.020 1.00 88.31 179 ARG A O 1
ATOM 1491 N N . SER A 1 180 ? -13.356 -6.496 8.186 1.00 85.19 180 SER A N 1
ATOM 1492 C CA . SER A 1 180 ? -13.043 -7.913 7.979 1.00 85.19 180 SER A CA 1
ATOM 1493 C C . SER A 1 180 ? -14.262 -8.717 7.509 1.00 85.19 180 SER A C 1
ATOM 1495 O O . SER A 1 180 ? -15.404 -8.365 7.802 1.00 85.19 180 SER A O 1
ATOM 1497 N N . VAL A 1 181 ? -14.018 -9.842 6.825 1.00 82.75 181 VAL A N 1
ATOM 1498 C CA . VAL A 1 181 ? -15.059 -10.753 6.293 1.00 82.75 181 VAL A CA 1
ATOM 1499 C C . VAL A 1 181 ? -16.035 -11.230 7.373 1.00 82.75 181 VAL A C 1
ATOM 1501 O O . VAL A 1 181 ? -17.238 -11.332 7.145 1.00 82.75 181 VAL A O 1
ATOM 1504 N N . ASP A 1 182 ? -15.519 -11.523 8.566 1.00 82.44 182 ASP A N 1
ATOM 1505 C CA . ASP A 1 182 ? -16.307 -11.977 9.716 1.00 82.44 182 ASP A CA 1
ATOM 1506 C C . ASP A 1 182 ? -17.033 -10.834 10.449 1.00 82.44 182 ASP A C 1
ATOM 1508 O O . ASP A 1 182 ? -17.741 -11.083 11.425 1.00 82.44 182 ASP A O 1
ATOM 1512 N N . ASN A 1 183 ? -16.863 -9.588 9.989 1.00 84.50 183 ASN A N 1
ATOM 1513 C CA . ASN A 1 183 ? -17.354 -8.360 10.613 1.00 84.50 183 ASN A CA 1
ATOM 1514 C C . ASN A 1 183 ? -16.926 -8.192 12.083 1.00 84.50 183 ASN A C 1
ATOM 1516 O O . ASN A 1 183 ? -17.552 -7.439 12.829 1.00 84.50 183 ASN A O 1
ATOM 1520 N N . ALA A 1 184 ? -15.872 -8.882 12.525 1.00 86.88 184 ALA A N 1
ATOM 1521 C CA . ALA A 1 184 ? -15.365 -8.776 13.889 1.00 86.88 184 ALA A CA 1
ATOM 1522 C C . ALA A 1 184 ? -14.336 -7.649 14.047 1.00 86.88 184 ALA A C 1
ATOM 1524 O O . ALA A 1 184 ? -14.058 -7.229 15.175 1.00 86.88 184 ALA A O 1
ATOM 1525 N N . PHE A 1 185 ? -13.771 -7.156 12.942 1.00 90.12 185 PHE A N 1
ATOM 1526 C CA . PHE A 1 185 ? -12.716 -6.155 12.953 1.00 90.12 185 PHE A CA 1
ATOM 1527 C C . PHE A 1 185 ? -12.913 -5.072 11.895 1.00 90.12 185 PHE A C 1
ATOM 1529 O O . PHE A 1 185 ? -13.513 -5.288 10.842 1.00 90.12 185 PHE A O 1
ATOM 1536 N N . VAL A 1 186 ? -12.347 -3.906 12.189 1.00 91.19 186 VAL A N 1
ATOM 1537 C CA . VAL A 1 186 ? -12.042 -2.869 11.205 1.00 91.19 186 VAL A CA 1
ATOM 1538 C C . VAL A 1 186 ? -10.548 -2.587 11.288 1.00 91.19 186 VAL A C 1
ATOM 1540 O O . VAL A 1 186 ? -10.032 -2.275 12.360 1.00 91.19 186 VAL A O 1
ATOM 1543 N N . ASP A 1 187 ? -9.852 -2.729 10.171 1.00 92.50 187 ASP A N 1
ATOM 1544 C CA . ASP A 1 187 ? -8.446 -2.394 10.010 1.00 92.50 187 ASP A CA 1
ATOM 1545 C C . ASP A 1 187 ? -8.339 -0.999 9.392 1.00 92.50 187 ASP A C 1
ATOM 1547 O O . ASP A 1 187 ? -8.894 -0.738 8.327 1.00 92.50 187 ASP A O 1
ATOM 1551 N N . LEU A 1 188 ? -7.648 -0.095 10.078 1.00 93.94 188 LEU A N 1
ATOM 1552 C CA . LEU A 1 188 ? -7.384 1.267 9.630 1.00 93.94 188 LEU A CA 1
ATOM 1553 C C . LEU A 1 188 ? -5.899 1.397 9.310 1.00 93.94 188 LEU A C 1
ATOM 1555 O O . LEU A 1 188 ? -5.052 1.002 10.111 1.00 93.94 188 LEU A O 1
ATOM 1559 N N . TYR A 1 189 ? -5.584 1.978 8.168 1.00 94.94 189 TYR A N 1
ATOM 1560 C CA . TYR A 1 189 ? -4.231 2.173 7.676 1.00 94.94 189 TYR A CA 1
ATOM 1561 C C . TYR A 1 189 ? -3.990 3.665 7.509 1.00 94.94 189 TYR A C 1
ATOM 1563 O O . TYR A 1 189 ? -4.826 4.366 6.945 1.00 94.94 189 TYR A O 1
ATOM 1571 N N . PHE A 1 190 ? -2.850 4.142 7.996 1.00 94.81 190 PHE A N 1
ATOM 1572 C CA . PHE A 1 190 ? -2.450 5.540 7.920 1.00 94.81 190 PHE A CA 1
ATOM 1573 C C . PHE A 1 190 ? -0.996 5.613 7.477 1.00 94.81 190 PHE A C 1
ATOM 1575 O O . PHE A 1 190 ? -0.112 5.104 8.159 1.00 94.81 190 PHE A O 1
ATOM 1582 N N . LEU A 1 191 ? -0.739 6.263 6.352 1.00 95.56 191 LEU A N 1
ATOM 1583 C CA . LEU A 1 191 ? 0.599 6.542 5.855 1.00 95.56 191 LEU A CA 1
ATOM 1584 C C . LEU A 1 191 ? 0.780 8.058 5.823 1.00 95.56 191 LEU A C 1
ATOM 1586 O O . LEU A 1 191 ? 0.234 8.746 4.961 1.00 95.56 191 LEU A O 1
ATOM 1590 N N . ASN A 1 192 ? 1.537 8.580 6.784 1.00 94.31 192 ASN A N 1
ATOM 1591 C CA . ASN A 1 192 ? 1.948 9.972 6.797 1.00 94.31 192 ASN A CA 1
ATOM 1592 C C . ASN A 1 192 ? 3.148 10.125 5.860 1.00 94.31 192 ASN A C 1
ATOM 1594 O O . ASN A 1 192 ? 4.235 9.682 6.194 1.00 94.31 192 ASN A O 1
ATOM 1598 N N . LYS A 1 193 ? 2.973 10.758 4.705 1.00 93.06 193 LYS A N 1
ATOM 1599 C CA . LYS A 1 193 ? 4.035 11.129 3.755 1.00 93.06 193 LYS A CA 1
ATOM 1600 C C . LYS A 1 193 ? 4.568 12.544 4.020 1.00 93.06 193 LYS A C 1
ATOM 1602 O O . LYS A 1 193 ? 5.401 13.037 3.267 1.00 93.06 193 LYS A O 1
ATOM 1607 N N . ASP A 1 194 ? 4.101 13.237 5.056 1.00 91.12 194 ASP A N 1
ATOM 1608 C CA . ASP A 1 194 ? 4.618 14.552 5.423 1.00 91.12 194 ASP A CA 1
ATOM 1609 C C . ASP A 1 194 ? 6.010 14.456 6.073 1.00 91.12 194 ASP A C 1
ATOM 1611 O O . ASP A 1 194 ? 6.400 13.435 6.638 1.00 91.12 194 ASP A O 1
ATOM 1615 N N . THR A 1 195 ? 6.773 15.544 6.009 1.00 91.75 195 THR A N 1
ATOM 1616 C CA . THR A 1 195 ? 8.041 15.726 6.736 1.00 91.75 195 THR A CA 1
ATOM 1617 C C . THR A 1 195 ? 7.819 16.231 8.165 1.00 91.75 195 THR A C 1
ATOM 1619 O O . THR A 1 195 ? 8.749 16.685 8.825 1.00 91.75 195 THR A O 1
ATOM 1622 N N . SER A 1 196 ? 6.571 16.234 8.625 1.00 91.75 196 SER A N 1
ATOM 1623 C CA . SER A 1 196 ? 6.169 16.638 9.962 1.00 91.75 196 SER A CA 1
ATOM 1624 C C . SER A 1 196 ? 5.286 15.572 10.602 1.00 91.75 196 SER A C 1
ATOM 1626 O O . SER A 1 196 ? 4.514 14.880 9.934 1.00 91.75 196 SER A O 1
ATOM 1628 N N . ALA A 1 197 ? 5.427 15.426 11.918 1.00 93.06 197 ALA A N 1
ATOM 1629 C CA . ALA A 1 197 ? 4.578 14.554 12.712 1.00 93.06 197 ALA A CA 1
ATOM 1630 C C . ALA A 1 197 ? 3.132 15.072 12.738 1.00 93.06 197 ALA A C 1
ATOM 1632 O O . ALA A 1 197 ? 2.884 16.281 12.719 1.00 93.06 197 ALA A O 1
ATOM 1633 N N . MET A 1 198 ? 2.176 14.152 12.835 1.00 90.69 198 MET A N 1
ATOM 1634 C CA . MET A 1 198 ? 0.745 14.442 12.837 1.00 90.69 198 MET A CA 1
ATOM 1635 C C . MET A 1 198 ? 0.077 13.807 14.054 1.00 90.69 198 MET A C 1
ATOM 1637 O O . MET A 1 198 ? 0.407 12.693 14.449 1.00 90.69 198 MET A O 1
ATOM 1641 N N . ASN A 1 199 ? -0.897 14.504 14.635 1.00 91.12 199 ASN A N 1
ATOM 1642 C CA . ASN A 1 199 ? -1.800 13.925 15.626 1.00 91.12 199 ASN A CA 1
ATOM 1643 C C . ASN A 1 199 ? -3.179 13.813 14.990 1.00 91.12 199 ASN A C 1
ATOM 1645 O O . ASN A 1 199 ? -3.726 14.812 14.523 1.00 91.12 199 ASN A O 1
ATOM 1649 N N . LEU A 1 200 ? -3.708 12.599 14.960 1.00 89.06 200 LEU A N 1
ATOM 1650 C CA . LEU A 1 200 ? -5.008 12.281 14.402 1.00 89.06 200 LEU A CA 1
ATOM 1651 C C . LEU A 1 200 ? -5.976 11.965 15.531 1.00 89.06 200 LEU A C 1
ATOM 1653 O O . LEU A 1 200 ? -5.681 11.146 16.400 1.00 89.06 200 LEU A O 1
ATOM 1657 N N . THR A 1 201 ? -7.150 12.572 15.454 1.00 88.81 201 THR A N 1
ATOM 1658 C CA . THR A 1 201 ? -8.318 12.160 16.218 1.00 88.81 201 THR A CA 1
ATOM 1659 C C . THR A 1 201 ? -9.209 11.352 15.284 1.00 88.81 201 THR A C 1
ATOM 1661 O O . THR A 1 201 ? -9.758 11.886 14.324 1.00 88.81 201 THR A O 1
ATOM 1664 N N . ILE A 1 202 ? -9.314 10.053 15.537 1.00 86.44 202 ILE A N 1
ATOM 1665 C CA . ILE A 1 202 ? -10.098 9.115 14.738 1.00 86.44 202 ILE A CA 1
ATOM 1666 C C . ILE A 1 202 ? -11.427 8.901 15.452 1.00 86.44 202 ILE A C 1
ATOM 1668 O O . ILE A 1 202 ? -11.476 8.291 16.524 1.00 86.44 202 ILE A O 1
ATOM 1672 N N . GLU A 1 203 ? -12.501 9.403 14.855 1.00 87.38 203 GLU A N 1
ATOM 1673 C CA . GLU A 1 203 ? -13.864 9.184 15.327 1.00 87.38 203 GLU A CA 1
ATOM 1674 C C . GLU A 1 203 ? -14.430 7.923 14.674 1.00 87.38 203 GLU A C 1
ATOM 1676 O O . GLU A 1 203 ? -14.512 7.812 13.453 1.00 87.38 203 GLU A O 1
ATOM 1681 N N . LEU A 1 204 ? -14.808 6.947 15.496 1.00 82.69 204 LEU A N 1
ATOM 1682 C CA . LEU A 1 204 ? -15.438 5.717 15.040 1.00 82.69 204 LEU A CA 1
ATOM 1683 C C . LEU A 1 204 ? -16.948 5.826 15.265 1.00 82.69 204 LEU A C 1
ATOM 1685 O O . LEU A 1 204 ? -17.375 6.121 16.387 1.00 82.69 204 LEU A O 1
ATOM 1689 N N . PRO A 1 205 ? -17.785 5.521 14.256 1.00 79.56 205 PRO A N 1
ATOM 1690 C CA . PRO A 1 205 ? -19.241 5.580 14.404 1.00 79.56 205 PRO A CA 1
ATOM 1691 C C . PRO A 1 205 ? -19.789 4.473 15.322 1.00 79.56 205 PRO A C 1
ATOM 1693 O O . PRO A 1 205 ? -20.988 4.405 15.588 1.00 79.56 205 PRO A O 1
ATOM 1696 N N . PHE A 1 206 ? -18.914 3.599 15.817 1.00 76.38 206 PHE A N 1
ATOM 1697 C CA . PHE A 1 206 ? -19.216 2.489 16.702 1.00 76.38 206 PHE A CA 1
ATOM 1698 C C . PHE A 1 206 ? -18.191 2.404 17.842 1.00 76.38 206 PHE A C 1
ATOM 1700 O O . PHE A 1 206 ? -17.032 2.797 17.691 1.00 76.38 206 PHE A O 1
ATOM 1707 N N . PRO A 1 207 ? -18.595 1.843 18.990 1.00 82.50 207 PRO A N 1
ATOM 1708 C CA . PRO A 1 207 ? -17.659 1.491 20.041 1.00 82.50 207 PRO A CA 1
ATOM 1709 C C . PRO A 1 207 ? -16.764 0.319 19.622 1.00 82.50 207 PRO A C 1
ATOM 1711 O O . PRO A 1 207 ? -17.258 -0.692 19.126 1.00 82.50 207 PRO A O 1
ATOM 1714 N N . VAL A 1 208 ? -15.467 0.402 19.907 1.00 86.62 208 VAL A N 1
ATOM 1715 C CA . VAL A 1 208 ? -14.530 -0.730 19.822 1.00 86.62 208 VAL A CA 1
ATOM 1716 C C . VAL A 1 208 ? -14.261 -1.287 21.211 1.00 86.62 208 VAL A C 1
ATOM 1718 O O . VAL A 1 208 ? -14.299 -0.550 22.191 1.00 86.62 208 VAL A O 1
ATOM 1721 N N . VAL A 1 209 ? -14.020 -2.594 21.321 1.00 89.50 209 VAL A N 1
ATOM 1722 C CA . VAL A 1 209 ? -13.723 -3.257 22.611 1.00 89.50 209 VAL A CA 1
ATOM 1723 C C . VAL A 1 209 ? -12.228 -3.406 22.866 1.00 89.50 209 VAL A C 1
ATOM 1725 O O . VAL A 1 209 ? -11.797 -3.552 24.013 1.00 89.50 209 VAL A O 1
ATOM 1728 N N . GLU A 1 210 ? -11.445 -3.385 21.795 1.00 89.94 210 GLU A N 1
ATOM 1729 C CA . GLU A 1 210 ? -10.001 -3.534 21.809 1.00 89.94 210 GLU A CA 1
ATOM 1730 C C . GLU A 1 210 ? -9.418 -2.936 20.536 1.00 89.94 210 GLU A C 1
ATOM 1732 O O . GLU A 1 210 ? -10.025 -3.016 19.469 1.00 89.94 210 GLU A O 1
ATOM 1737 N N . MET A 1 211 ? -8.232 -2.356 20.659 1.00 90.31 211 MET A N 1
ATOM 1738 C CA . MET A 1 211 ? -7.451 -1.849 19.543 1.00 90.31 211 MET A CA 1
ATOM 1739 C C . MET A 1 211 ? -6.02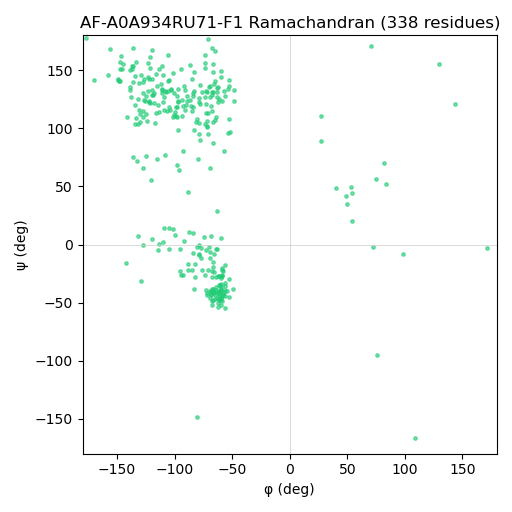7 -2.365 19.655 1.00 90.31 211 MET A C 1
ATOM 1741 O O . MET A 1 211 ? -5.457 -2.375 20.745 1.00 90.31 211 MET A O 1
ATOM 1745 N N . THR A 1 212 ? -5.454 -2.757 18.526 1.00 92.19 212 THR A N 1
ATOM 1746 C CA . THR A 1 212 ? -4.017 -2.989 18.388 1.00 92.19 212 THR A CA 1
ATOM 1747 C C . THR A 1 212 ? -3.468 -1.957 17.422 1.00 92.19 212 THR A C 1
ATOM 1749 O O . THR A 1 212 ? -3.919 -1.903 16.283 1.00 92.19 212 THR A O 1
ATOM 1752 N N . VAL A 1 213 ? -2.523 -1.141 17.875 1.00 94.06 213 VAL A N 1
ATOM 1753 C CA . VAL A 1 213 ? -1.846 -0.126 17.068 1.00 94.06 213 VAL A CA 1
ATOM 1754 C C . VAL A 1 213 ? -0.450 -0.641 16.761 1.00 94.06 213 VAL A C 1
ATOM 1756 O O . VAL A 1 213 ? 0.329 -0.867 17.682 1.00 94.06 213 VAL A O 1
ATOM 1759 N N . MET A 1 214 ? -0.141 -0.838 15.486 1.00 96.50 214 MET A N 1
ATOM 1760 C CA . MET A 1 214 ? 1.208 -1.085 14.994 1.00 96.50 214 MET A CA 1
ATOM 1761 C C . MET A 1 214 ? 1.728 0.194 14.349 1.00 96.50 214 MET A C 1
ATOM 1763 O O . MET A 1 214 ? 1.011 0.806 13.558 1.00 96.50 214 MET A O 1
ATOM 1767 N N . LYS A 1 215 ? 2.957 0.592 14.678 1.00 96.69 215 LYS A N 1
ATOM 1768 C CA . LYS A 1 215 ? 3.647 1.701 14.015 1.00 96.69 215 LYS A CA 1
ATOM 1769 C C . LYS A 1 215 ? 4.931 1.212 13.375 1.00 96.69 215 LYS A C 1
ATOM 1771 O O . LYS A 1 215 ? 5.623 0.364 13.936 1.00 96.69 215 LYS A O 1
ATOM 1776 N N . TYR A 1 216 ? 5.217 1.773 12.214 1.00 96.38 216 TYR A N 1
ATOM 1777 C CA . TYR A 1 216 ? 6.385 1.526 11.396 1.00 96.38 216 TYR A CA 1
ATOM 1778 C C . TYR A 1 216 ? 7.073 2.869 11.155 1.00 96.38 216 TYR A C 1
ATOM 1780 O O . TYR A 1 216 ? 6.567 3.723 10.419 1.00 96.38 216 TYR A O 1
ATOM 1788 N N . GLU A 1 217 ? 8.197 3.065 11.832 1.00 95.38 217 GLU A N 1
ATOM 1789 C CA . GLU A 1 217 ? 8.863 4.357 11.978 1.00 95.38 217 GLU A CA 1
ATOM 1790 C C . GLU A 1 217 ? 10.366 4.209 11.716 1.00 95.38 217 GLU A C 1
ATOM 1792 O O . GLU A 1 217 ? 10.937 3.117 11.812 1.00 95.38 217 GLU A O 1
ATOM 1797 N N . GLN A 1 218 ? 11.014 5.313 11.345 1.00 92.31 218 GLN A N 1
ATOM 1798 C CA . GLN A 1 218 ? 12.462 5.325 11.191 1.00 92.31 218 GLN A CA 1
ATOM 1799 C C . GLN A 1 218 ? 13.120 5.126 12.559 1.00 92.31 218 GLN A C 1
ATOM 1801 O O . GLN A 1 218 ? 12.779 5.821 13.515 1.00 92.31 218 GLN A O 1
ATOM 1806 N N . GLY A 1 219 ? 14.074 4.200 12.636 1.00 89.75 219 GLY A N 1
ATOM 1807 C CA . GLY A 1 219 ? 14.888 3.995 13.827 1.00 89.75 219 GLY A CA 1
ATOM 1808 C C . GLY A 1 219 ? 16.038 5.000 13.925 1.00 89.75 219 GLY A C 1
ATOM 1809 O O . GLY A 1 219 ? 15.969 6.139 13.461 1.00 89.75 219 GLY A O 1
ATOM 1810 N N . ALA A 1 220 ? 17.153 4.571 14.520 1.00 85.81 220 ALA A N 1
ATOM 1811 C CA . ALA A 1 220 ? 18.335 5.422 14.689 1.00 85.81 220 ALA A CA 1
ATOM 1812 C C . ALA A 1 220 ? 18.962 5.885 13.356 1.00 85.81 220 ALA A C 1
ATOM 1814 O O . ALA A 1 220 ? 19.613 6.932 13.309 1.00 85.81 220 ALA A O 1
ATOM 1815 N N . THR A 1 221 ? 18.784 5.108 12.284 1.00 79.94 221 THR A N 1
ATOM 1816 C CA . THR A 1 221 ? 19.249 5.403 10.922 1.00 79.94 221 THR A CA 1
ATOM 1817 C C . THR A 1 221 ? 18.154 5.078 9.899 1.00 79.94 221 THR A C 1
ATOM 1819 O O . THR A 1 221 ? 17.159 4.459 10.245 1.00 79.94 221 THR A O 1
ATOM 1822 N N . GLU A 1 222 ? 18.304 5.482 8.631 1.00 65.81 222 GLU A N 1
ATOM 1823 C CA . GLU A 1 222 ? 17.355 5.110 7.551 1.00 65.81 222 GLU A CA 1
ATOM 1824 C C . GLU A 1 222 ? 17.359 3.604 7.218 1.00 65.81 222 GLU A C 1
ATOM 1826 O O . GLU A 1 222 ? 16.450 3.116 6.542 1.00 65.81 222 GLU A O 1
ATOM 1831 N N . GLU A 1 223 ? 18.384 2.875 7.670 1.00 73.75 223 GLU A N 1
ATOM 1832 C CA . GLU A 1 223 ? 18.498 1.416 7.547 1.00 73.75 223 GLU A CA 1
ATOM 1833 C C . GLU A 1 223 ? 17.851 0.687 8.735 1.00 73.75 223 GLU A C 1
ATOM 1835 O O . GLU A 1 223 ? 17.474 -0.482 8.616 1.00 73.75 223 GLU A O 1
ATOM 1840 N N . ASP A 1 224 ? 17.699 1.384 9.865 1.00 82.50 224 ASP A N 1
ATOM 1841 C CA . ASP A 1 224 ? 17.049 0.876 11.066 1.00 82.50 224 ASP A CA 1
ATOM 1842 C C . ASP A 1 224 ? 15.561 1.217 11.026 1.00 82.50 224 ASP A C 1
ATOM 1844 O O . ASP A 1 224 ? 15.158 2.348 10.754 1.00 82.50 224 ASP A O 1
ATOM 1848 N N . VAL A 1 225 ? 14.727 0.229 11.325 1.00 90.38 225 VAL A N 1
ATOM 1849 C CA . VAL A 1 225 ? 13.276 0.396 11.356 1.00 90.38 225 VAL A CA 1
ATOM 1850 C C . VAL A 1 225 ? 12.781 0.011 12.733 1.00 90.38 225 VAL A C 1
ATOM 1852 O O . VAL A 1 225 ? 12.960 -1.134 13.157 1.00 90.38 225 VAL A O 1
ATOM 1855 N N . ASP A 1 226 ? 12.099 0.944 13.382 1.00 91.81 226 ASP A N 1
ATOM 1856 C CA . ASP A 1 226 ? 11.411 0.686 14.632 1.00 91.81 226 ASP A CA 1
ATOM 1857 C C . ASP A 1 226 ? 9.974 0.265 14.323 1.00 91.81 226 ASP A C 1
ATOM 1859 O O . ASP A 1 226 ? 9.169 1.016 13.766 1.00 91.81 226 ASP A O 1
ATOM 1863 N N . VAL A 1 227 ? 9.656 -0.980 14.680 1.00 90.81 227 VAL A N 1
ATOM 1864 C CA . VAL A 1 227 ? 8.289 -1.498 14.640 1.00 90.81 227 VAL A CA 1
ATOM 1865 C C . VAL A 1 227 ? 7.802 -1.669 16.067 1.00 90.81 227 VAL A C 1
ATOM 1867 O O . VAL A 1 227 ? 8.325 -2.494 16.819 1.00 90.81 227 VAL A O 1
ATOM 1870 N N . SER A 1 228 ? 6.784 -0.901 16.441 1.00 90.75 228 SER A N 1
ATOM 1871 C CA . SER A 1 228 ? 6.154 -0.985 17.758 1.00 90.75 228 SER A CA 1
ATOM 1872 C C . SER A 1 228 ? 4.724 -1.493 17.642 1.00 90.75 228 SER A C 1
ATOM 1874 O O . SER A 1 228 ? 4.061 -1.318 16.619 1.00 90.75 228 SER A O 1
ATOM 1876 N N . GLN A 1 229 ? 4.252 -2.160 18.695 1.00 90.75 229 GLN A N 1
ATOM 1877 C CA . GLN A 1 229 ? 2.872 -2.605 18.794 1.00 90.75 229 GLN A CA 1
ATOM 1878 C C . GLN A 1 229 ? 2.345 -2.348 20.202 1.00 90.75 229 GLN A C 1
ATOM 1880 O O . GLN A 1 229 ? 2.926 -2.802 21.188 1.00 90.75 229 GLN A O 1
ATOM 1885 N N . GLU A 1 230 ? 1.211 -1.665 20.283 1.00 89.38 230 GLU A N 1
ATOM 1886 C CA . GLU A 1 230 ? 0.515 -1.364 21.527 1.00 89.38 230 GLU A CA 1
ATOM 1887 C C . GLU A 1 230 ? -0.917 -1.891 21.468 1.00 89.38 230 GLU A C 1
ATOM 1889 O O . GLU A 1 230 ? -1.566 -1.873 20.422 1.00 89.38 230 GLU A O 1
ATOM 1894 N N . GLN A 1 231 ? -1.420 -2.377 22.601 1.00 89.25 231 GLN A N 1
ATOM 1895 C CA . GLN A 1 231 ? -2.790 -2.861 22.725 1.00 89.25 231 GLN A CA 1
ATOM 1896 C C . GLN A 1 231 ? -3.541 -2.012 23.744 1.00 89.25 231 GLN A C 1
ATOM 1898 O O . GLN A 1 231 ? -3.090 -1.813 24.875 1.00 89.25 231 GLN A O 1
ATOM 1903 N N . HIS A 1 232 ? -4.723 -1.549 23.358 1.00 85.19 232 HIS A N 1
ATOM 1904 C CA . HIS A 1 232 ? -5.599 -0.756 24.205 1.00 85.19 232 HIS A CA 1
ATOM 1905 C C . HIS A 1 232 ? -6.939 -1.469 24.351 1.00 85.19 232 HIS A C 1
ATOM 1907 O O . HIS A 1 232 ? -7.635 -1.717 23.369 1.00 85.19 232 HIS A O 1
ATOM 1913 N N . ALA A 1 233 ? -7.320 -1.776 25.587 1.00 83.81 233 ALA A N 1
ATOM 1914 C CA . ALA A 1 233 ? -8.641 -2.303 25.900 1.00 83.81 233 ALA A CA 1
ATOM 1915 C C . ALA A 1 233 ? -9.596 -1.175 26.312 1.00 83.81 233 ALA A C 1
ATOM 1917 O O . ALA A 1 233 ? -9.187 -0.171 26.908 1.00 83.81 233 ALA A O 1
ATOM 1918 N N . GLY A 1 234 ? -10.884 -1.379 26.052 1.00 72.06 234 GLY A N 1
ATOM 1919 C CA . GLY A 1 234 ? -11.952 -0.530 26.570 1.00 72.06 234 GLY A CA 1
ATOM 1920 C C . GLY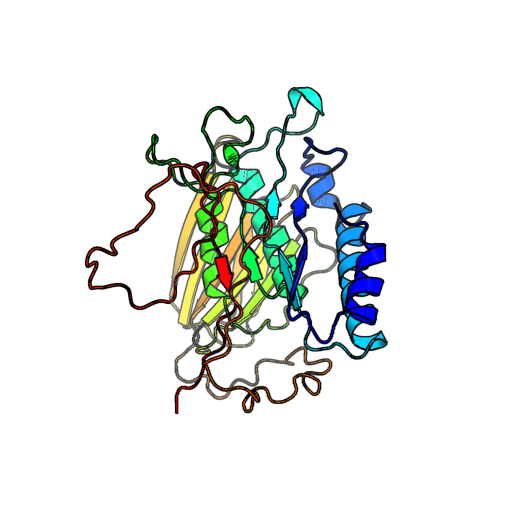 A 1 234 ? -12.910 -0.061 25.490 1.00 72.06 234 GLY A C 1
ATOM 1921 O O . GLY A 1 234 ? -12.550 0.023 24.325 1.00 72.06 234 GLY A O 1
ATOM 1922 N N . ASN A 1 235 ? -14.129 0.257 25.922 1.00 73.69 235 ASN A N 1
ATOM 1923 C CA . ASN A 1 235 ? -15.185 0.777 25.068 1.00 73.69 235 ASN A CA 1
ATOM 1924 C C . ASN A 1 235 ? -14.859 2.222 24.657 1.00 73.69 235 ASN A C 1
ATOM 1926 O O . ASN A 1 235 ? -15.020 3.139 25.466 1.00 73.69 235 ASN A O 1
ATOM 1930 N N . ARG A 1 236 ? -14.351 2.408 23.435 1.00 74.69 236 ARG A N 1
ATOM 1931 C CA . ARG A 1 236 ? -13.972 3.719 22.891 1.00 74.69 236 ARG A CA 1
ATOM 1932 C C . ARG A 1 236 ? -14.637 3.938 21.538 1.00 74.69 236 ARG A C 1
ATOM 1934 O O . ARG A 1 236 ? -14.689 3.023 20.731 1.00 74.69 236 ARG A O 1
ATOM 1941 N N . SER A 1 237 ? -15.111 5.151 21.293 1.00 78.81 237 SER A N 1
ATOM 1942 C CA . SER A 1 237 ? -15.570 5.618 19.975 1.00 78.81 237 SER A CA 1
ATOM 1943 C C . SER A 1 237 ? -14.625 6.665 19.379 1.00 78.81 237 SER A C 1
ATOM 1945 O O . SER A 1 237 ? -14.899 7.219 18.324 1.00 78.81 237 SER A O 1
ATOM 1947 N N . GLN A 1 238 ? -13.527 6.966 20.074 1.00 84.19 238 GLN A N 1
ATOM 1948 C CA . GLN A 1 238 ? -12.526 7.940 19.666 1.00 84.19 238 GLN A CA 1
ATOM 1949 C C . GLN A 1 238 ? -11.136 7.386 19.978 1.00 84.19 238 GLN A C 1
ATOM 1951 O O . GLN A 1 238 ? -10.904 6.841 21.067 1.00 84.19 238 GLN A O 1
ATOM 1956 N N . LEU A 1 239 ? -10.223 7.528 19.024 1.00 84.00 239 LEU A N 1
ATOM 1957 C CA . LEU A 1 239 ? -8.822 7.148 19.143 1.00 84.00 239 LEU A CA 1
ATOM 1958 C C . LEU A 1 239 ? -7.940 8.353 18.825 1.00 84.00 239 LEU A C 1
ATOM 1960 O O . LEU A 1 239 ? -8.068 8.959 17.770 1.00 84.00 239 LEU A O 1
ATOM 1964 N N . GLU A 1 240 ? -7.012 8.655 19.725 1.00 89.12 240 GLU A N 1
ATOM 1965 C CA . GLU A 1 240 ? -5.928 9.596 19.455 1.00 89.12 240 GLU A CA 1
ATOM 1966 C C . GLU A 1 240 ? -4.714 8.809 18.960 1.00 89.12 240 GLU A C 1
ATOM 1968 O O . GLU A 1 240 ? -4.250 7.888 19.639 1.00 89.12 240 GLU A O 1
ATOM 1973 N N . LEU A 1 241 ? -4.206 9.162 17.783 1.00 90.69 241 LEU A N 1
ATOM 1974 C CA . LEU A 1 241 ? -3.0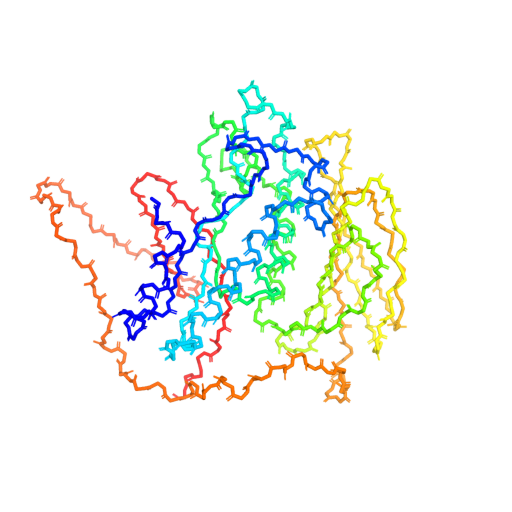64 8.516 17.147 1.00 90.69 241 LEU A CA 1
ATOM 1975 C C . LEU A 1 241 ? -2.019 9.565 16.768 1.00 90.69 241 LEU A C 1
ATOM 1977 O O . LEU A 1 241 ? -2.245 10.402 15.899 1.00 90.69 241 LEU A O 1
ATOM 1981 N N . SER A 1 242 ? -0.848 9.490 17.394 1.00 92.25 242 SER A N 1
ATOM 1982 C CA . SER A 1 242 ? 0.324 10.261 16.976 1.00 92.25 242 SER A CA 1
ATOM 1983 C C . SER A 1 242 ? 1.124 9.475 15.941 1.00 92.25 242 SER A C 1
ATOM 1985 O O . SER A 1 242 ? 1.563 8.359 16.231 1.00 92.25 242 SER A O 1
ATOM 1987 N N . LEU A 1 243 ? 1.332 10.071 14.772 1.00 93.12 243 LEU A N 1
ATOM 1988 C CA . LEU A 1 243 ? 2.188 9.581 13.697 1.00 93.12 243 LEU A CA 1
ATOM 1989 C C . LEU A 1 243 ? 3.444 10.445 13.628 1.00 93.12 243 LEU A C 1
ATOM 1991 O O . LEU A 1 243 ? 3.342 11.673 13.596 1.00 93.12 243 LEU A O 1
ATOM 1995 N N . LEU A 1 244 ? 4.620 9.823 13.574 1.00 94.94 244 LEU A N 1
ATOM 1996 C CA . LEU A 1 244 ? 5.848 10.544 13.246 1.00 94.94 244 LEU A CA 1
ATOM 1997 C C . LEU A 1 244 ? 5.828 11.018 11.788 1.00 94.94 244 LEU A C 1
ATOM 1999 O O . LEU A 1 244 ? 4.943 10.655 11.005 1.00 94.94 244 LEU A O 1
ATOM 2003 N N . ASP A 1 245 ? 6.779 11.871 11.429 1.00 93.25 245 ASP A N 1
ATOM 2004 C CA . ASP A 1 245 ? 6.982 12.250 10.039 1.00 93.25 245 ASP A CA 1
ATOM 2005 C C . ASP A 1 245 ? 7.313 11.024 9.182 1.00 93.25 245 ASP A C 1
ATOM 2007 O O . ASP A 1 245 ? 7.978 10.089 9.616 1.00 93.25 245 ASP A O 1
ATOM 2011 N N . THR A 1 246 ? 6.820 11.018 7.944 1.00 94.88 246 THR A N 1
ATOM 2012 C CA . THR A 1 246 ? 7.100 9.968 6.956 1.00 94.88 246 THR A CA 1
ATOM 2013 C C . THR A 1 246 ? 6.899 8.541 7.497 1.00 94.88 246 THR A C 1
ATOM 2015 O O . THR A 1 246 ? 7.715 7.675 7.243 1.00 94.88 246 THR A O 1
ATOM 2018 N N . SER A 1 247 ? 5.842 8.276 8.262 1.00 96.56 247 SER A N 1
ATOM 2019 C CA . SER A 1 247 ? 5.648 7.004 8.975 1.00 96.56 247 SER A CA 1
ATOM 2020 C C . SER A 1 247 ? 4.377 6.274 8.545 1.00 96.56 247 SER A C 1
ATOM 2022 O O . SER A 1 247 ? 3.499 6.841 7.890 1.00 96.56 247 SER A O 1
ATOM 2024 N N . PHE A 1 248 ? 4.260 5.006 8.938 1.00 98.00 248 PHE A N 1
ATOM 2025 C CA . PHE A 1 248 ? 3.057 4.206 8.727 1.00 98.00 248 PHE A CA 1
ATOM 2026 C C . PHE A 1 248 ? 2.503 3.675 10.047 1.00 98.00 248 PHE A C 1
ATOM 2028 O O . PHE A 1 248 ? 3.253 3.265 10.931 1.00 98.00 248 PHE A O 1
ATOM 2035 N N . ALA A 1 249 ? 1.180 3.631 10.164 1.00 97.62 249 ALA A N 1
ATOM 2036 C CA . ALA A 1 249 ? 0.495 2.954 11.247 1.00 97.62 249 ALA A CA 1
ATOM 2037 C C . ALA A 1 249 ? -0.672 2.109 10.738 1.00 97.62 249 ALA A C 1
ATOM 2039 O O . ALA A 1 249 ? -1.409 2.493 9.830 1.00 97.62 249 ALA A O 1
ATOM 2040 N N . HIS A 1 250 ? -0.873 0.977 11.402 1.00 96.75 250 HIS A N 1
ATOM 2041 C CA . HIS A 1 250 ? -2.039 0.117 11.259 1.00 96.75 250 HIS A CA 1
ATOM 2042 C C . HIS A 1 250 ? -2.754 0.028 12.603 1.00 96.75 250 HIS A C 1
ATOM 2044 O O . HIS A 1 250 ? -2.139 -0.275 13.624 1.00 96.75 250 HIS A O 1
ATOM 2050 N N . VAL A 1 251 ? -4.058 0.276 12.611 1.00 95.06 251 VAL A N 1
ATOM 2051 C CA . VAL A 1 251 ? -4.912 0.120 13.785 1.00 95.06 251 VAL A CA 1
ATOM 2052 C C . VAL A 1 251 ? -5.931 -0.971 13.501 1.00 95.06 251 VAL A C 1
ATOM 2054 O O . VAL A 1 251 ? -6.825 -0.798 12.679 1.00 95.06 251 VAL A O 1
ATOM 2057 N N . ARG A 1 252 ? -5.835 -2.087 14.220 1.00 93.81 252 ARG A N 1
ATOM 2058 C CA . ARG A 1 252 ? -6.847 -3.144 14.198 1.00 93.81 252 ARG A CA 1
ATOM 2059 C C . ARG A 1 252 ? -7.838 -2.938 15.332 1.00 93.81 252 ARG A C 1
ATOM 2061 O O . ARG A 1 252 ? -7.499 -3.142 16.498 1.00 93.81 252 ARG A O 1
ATOM 2068 N N . CYS A 1 253 ? -9.064 -2.581 14.985 1.00 92.50 253 CYS A N 1
ATOM 2069 C CA . CYS A 1 253 ? -10.169 -2.335 15.901 1.00 92.50 253 CYS A CA 1
ATOM 2070 C C . CYS A 1 253 ? -11.064 -3.570 16.005 1.00 92.50 253 CYS A C 1
ATOM 2072 O O . CYS A 1 253 ? -11.678 -3.963 15.019 1.00 92.50 253 CYS A O 1
ATOM 2074 N N . ARG A 1 254 ? -11.191 -4.167 17.194 1.00 91.12 254 ARG A N 1
ATOM 2075 C CA . ARG A 1 254 ? -12.149 -5.250 17.450 1.00 91.12 254 ARG A CA 1
ATOM 2076 C C . ARG A 1 254 ? -13.523 -4.678 17.771 1.00 91.12 254 ARG A C 1
ATOM 2078 O O . ARG A 1 254 ? -13.676 -3.872 18.695 1.00 91.12 254 ARG A O 1
ATOM 2085 N N . LEU A 1 255 ? -14.525 -5.157 17.050 1.00 87.69 255 LEU A N 1
ATOM 2086 C CA . LEU A 1 255 ? -15.921 -4.794 17.221 1.00 87.69 255 LEU A CA 1
ATOM 2087 C C . LEU A 1 255 ? -16.579 -5.651 18.327 1.00 87.69 255 LEU A C 1
ATOM 2089 O O . LEU A 1 255 ? -16.265 -6.836 18.475 1.00 87.69 255 LEU A O 1
ATOM 2093 N N . PRO A 1 256 ? -17.475 -5.086 19.157 1.00 82.31 256 PRO A N 1
ATOM 2094 C CA . PRO A 1 256 ? -18.349 -5.860 20.034 1.00 82.31 256 PRO A CA 1
ATOM 2095 C C . PRO A 1 256 ? -19.139 -6.954 19.293 1.00 82.31 256 PRO A C 1
ATOM 2097 O O . PRO A 1 256 ? -19.700 -6.728 18.226 1.00 82.31 256 PRO A O 1
ATOM 2100 N N . SER A 1 257 ? -19.303 -8.117 19.927 1.00 70.81 257 SER A N 1
ATOM 2101 C CA . SER A 1 257 ? -19.966 -9.312 19.369 1.00 70.81 257 SER A CA 1
ATOM 2102 C C . SER A 1 257 ? -21.466 -9.168 19.048 1.00 70.81 257 SER A C 1
ATOM 2104 O O . SER A 1 257 ? -22.063 -10.100 18.524 1.00 70.81 257 SER A O 1
ATOM 2106 N N . ASN A 1 258 ? -22.084 -8.021 19.358 1.00 58.47 258 ASN A N 1
ATOM 2107 C CA . ASN A 1 258 ? -23.514 -7.752 19.153 1.00 58.47 258 ASN A CA 1
ATOM 2108 C C . ASN A 1 258 ? -23.784 -6.742 18.013 1.00 58.47 258 ASN A C 1
ATOM 2110 O O . ASN A 1 258 ? -24.886 -6.205 17.919 1.00 58.47 258 ASN A O 1
ATOM 2114 N N . ILE A 1 259 ? -22.794 -6.447 17.161 1.00 54.00 259 ILE A N 1
ATOM 2115 C CA . ILE A 1 259 ? -22.897 -5.464 16.065 1.00 54.00 259 ILE A CA 1
ATOM 2116 C C . ILE A 1 259 ? -23.430 -6.118 14.775 1.00 54.00 259 ILE A C 1
ATOM 2118 O O . ILE A 1 259 ? -22.952 -5.869 13.679 1.00 54.00 259 ILE A O 1
ATOM 2122 N N . SER A 1 260 ? -24.484 -6.932 14.865 1.00 46.00 260 SER A N 1
ATOM 2123 C CA . SER A 1 260 ? -25.213 -7.350 13.654 1.00 46.00 260 SER A CA 1
ATOM 2124 C C . SER A 1 260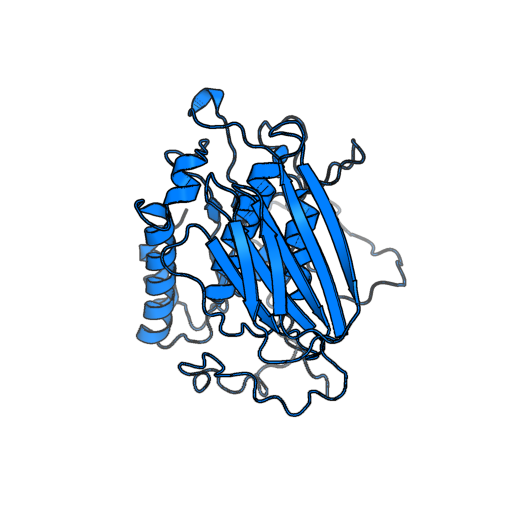 ? -26.067 -6.219 13.053 1.00 46.00 260 SER A C 1
ATOM 2126 O O . SER A 1 260 ? -26.672 -6.419 12.009 1.00 46.00 260 SER A O 1
ATOM 2128 N N . ASN A 1 261 ? -26.138 -5.051 13.714 1.00 40.47 261 ASN A N 1
ATOM 2129 C CA . ASN A 1 261 ? -27.120 -3.993 13.436 1.00 40.47 261 ASN A CA 1
ATOM 2130 C C . ASN A 1 261 ? -26.545 -2.571 13.306 1.00 40.47 261 ASN A C 1
ATOM 2132 O O . ASN A 1 261 ? -27.330 -1.626 13.245 1.00 40.47 261 ASN A O 1
ATOM 2136 N N . PHE A 1 262 ? -25.224 -2.366 13.293 1.00 42.75 262 PHE A N 1
ATOM 2137 C CA . PHE A 1 262 ? -24.743 -1.060 12.841 1.00 42.75 262 PHE A CA 1
ATOM 2138 C C . PHE A 1 262 ? -24.809 -1.076 11.317 1.00 42.75 262 PHE A C 1
ATOM 2140 O O . PHE A 1 262 ? -23.985 -1.711 10.663 1.00 42.75 262 PHE A O 1
ATOM 2147 N N . GLU A 1 263 ? -25.812 -0.394 10.764 1.00 40.69 263 GLU A N 1
ATOM 2148 C CA . GLU A 1 263 ? -25.731 0.193 9.428 1.00 40.69 263 GLU A CA 1
ATOM 2149 C C . GLU A 1 263 ? -24.514 1.128 9.432 1.00 40.69 263 GLU A C 1
ATOM 2151 O O . GLU A 1 263 ? -24.616 2.328 9.688 1.00 40.69 263 GLU A O 1
ATOM 2156 N N . ILE A 1 264 ? -23.319 0.562 9.268 1.00 41.75 264 ILE A N 1
ATOM 2157 C CA . ILE A 1 264 ? -22.106 1.336 9.052 1.00 41.75 264 ILE A CA 1
ATOM 2158 C C . ILE A 1 264 ? -22.263 1.902 7.643 1.00 41.75 264 ILE A C 1
ATOM 2160 O O . ILE A 1 264 ? -22.073 1.188 6.667 1.00 41.75 264 ILE A O 1
ATOM 2164 N N . VAL A 1 265 ? -22.776 3.134 7.609 1.00 37.09 265 VAL A N 1
ATOM 2165 C CA . VAL A 1 265 ? -22.513 4.223 6.661 1.00 37.09 265 VAL A CA 1
ATOM 2166 C C . VAL A 1 265 ? -22.067 3.758 5.274 1.00 37.09 265 VAL A C 1
ATOM 2168 O O . VAL A 1 265 ? -20.955 3.272 5.119 1.00 37.09 265 VAL A O 1
ATOM 2171 N N . ARG A 1 266 ? -22.969 3.957 4.300 1.00 34.72 266 ARG A N 1
ATOM 2172 C CA . ARG A 1 266 ? -22.753 3.958 2.843 1.00 34.72 266 ARG A CA 1
ATOM 2173 C C . ARG A 1 266 ? -21.569 3.103 2.400 1.00 34.72 266 ARG A C 1
ATOM 2175 O O . ARG A 1 266 ? -20.456 3.581 2.218 1.00 34.72 266 ARG A O 1
ATOM 2182 N N . GLU A 1 267 ? -21.852 1.830 2.150 1.00 34.72 267 GLU A N 1
ATOM 2183 C CA . GLU A 1 267 ? -21.038 1.073 1.208 1.00 34.72 267 GLU A CA 1
ATOM 2184 C C . GLU A 1 267 ? -20.905 1.943 -0.051 1.00 34.72 267 GLU A C 1
ATOM 2186 O O . GLU A 1 267 ? -21.923 2.393 -0.587 1.00 34.72 267 GLU A O 1
ATOM 2191 N N . ASN A 1 268 ? -19.672 2.242 -0.472 1.00 32.44 268 ASN A N 1
ATOM 2192 C CA . ASN A 1 268 ? -19.378 2.919 -1.736 1.00 32.44 268 ASN A CA 1
ATOM 2193 C C . ASN A 1 268 ? -19.711 1.938 -2.874 1.00 32.44 268 ASN A C 1
ATOM 2195 O O . ASN A 1 268 ? -18.849 1.395 -3.554 1.00 32.44 268 ASN A O 1
ATOM 2199 N N . MET A 1 269 ? -20.997 1.625 -2.995 1.00 31.58 269 MET A N 1
ATOM 2200 C CA . MET A 1 269 ? -21.594 0.843 -4.058 1.00 31.58 269 MET A CA 1
ATOM 2201 C C . MET A 1 269 ? -22.134 1.841 -5.069 1.00 31.58 269 MET A C 1
ATOM 2203 O O . MET A 1 269 ? -23.340 1.907 -5.312 1.00 31.58 269 MET A O 1
ATOM 2207 N N . ASP A 1 270 ? -21.231 2.604 -5.682 1.00 28.52 270 ASP A N 1
ATOM 2208 C CA . ASP A 1 270 ? -21.463 2.955 -7.074 1.00 28.52 270 ASP A CA 1
ATOM 2209 C C . ASP A 1 270 ? -21.360 1.633 -7.860 1.00 28.52 270 ASP A C 1
ATOM 2211 O O . ASP A 1 270 ? -20.308 1.177 -8.291 1.00 28.52 270 ASP A O 1
ATOM 2215 N N . ASP A 1 271 ? -22.520 0.978 -7.911 1.00 32.81 271 ASP A N 1
ATOM 2216 C CA . ASP A 1 271 ? -22.950 -0.065 -8.833 1.00 32.81 271 ASP A CA 1
ATOM 2217 C C . ASP A 1 271 ? -22.397 -1.501 -8.702 1.00 32.81 271 ASP A C 1
ATOM 2219 O O . ASP A 1 271 ? -21.976 -2.141 -9.668 1.00 32.81 271 ASP A O 1
ATOM 2223 N N . ALA A 1 272 ? -22.568 -2.114 -7.525 1.00 31.09 272 ALA A N 1
ATOM 2224 C CA . ALA A 1 272 ? -22.489 -3.576 -7.383 1.00 31.09 272 ALA A CA 1
ATOM 2225 C C . ALA A 1 272 ? -23.646 -4.346 -8.056 1.00 31.09 272 ALA A C 1
ATOM 2227 O O . ALA A 1 272 ? -23.737 -5.564 -7.906 1.00 31.09 272 ALA A O 1
ATOM 2228 N N . THR A 1 273 ? -24.520 -3.685 -8.828 1.00 31.03 273 THR A N 1
ATOM 2229 C CA . THR A 1 273 ? -25.481 -4.401 -9.685 1.00 31.03 273 THR A CA 1
ATOM 2230 C C . THR A 1 273 ? -24.839 -4.969 -10.957 1.00 31.03 273 THR A C 1
ATOM 2232 O O . THR A 1 273 ? -25.490 -5.717 -11.680 1.00 31.03 273 THR A O 1
ATOM 2235 N N . THR A 1 274 ? -23.545 -4.706 -11.184 1.00 35.09 274 THR A N 1
ATOM 2236 C CA . THR A 1 274 ? -22.746 -5.324 -12.259 1.00 35.09 274 THR A CA 1
ATOM 2237 C C . THR A 1 274 ? -21.937 -6.550 -11.819 1.00 35.09 274 THR A C 1
ATOM 2239 O O . THR A 1 274 ? -21.348 -7.230 -12.661 1.00 35.09 274 THR A O 1
ATOM 2242 N N . ALA A 1 275 ? -21.948 -6.903 -10.527 1.00 34.19 275 ALA A N 1
ATOM 2243 C CA . ALA A 1 275 ? -21.446 -8.192 -10.058 1.00 34.19 275 ALA A CA 1
ATOM 2244 C C . ALA A 1 275 ? -22.516 -9.264 -10.309 1.00 34.19 275 ALA A C 1
ATOM 2246 O O . ALA A 1 275 ? -23.214 -9.711 -9.396 1.00 34.19 275 ALA A O 1
ATOM 2247 N N . ASP A 1 276 ? -22.671 -9.636 -11.581 1.00 30.48 276 ASP A N 1
ATOM 2248 C CA . ASP A 1 276 ? -23.499 -10.764 -11.977 1.00 30.48 276 ASP A CA 1
ATOM 2249 C C . ASP A 1 276 ? -23.155 -11.988 -11.120 1.00 30.48 276 ASP A C 1
ATOM 2251 O O . ASP A 1 276 ? -22.000 -12.338 -10.865 1.00 30.48 276 ASP A O 1
ATOM 2255 N N . ASN A 1 277 ? -24.220 -12.610 -10.639 1.00 30.53 277 ASN A N 1
ATOM 2256 C CA . ASN A 1 277 ? -24.244 -13.736 -9.728 1.00 30.53 277 ASN A CA 1
ATOM 2257 C C . ASN A 1 277 ? -23.350 -14.901 -10.217 1.00 30.53 277 ASN A C 1
ATOM 2259 O O . ASN A 1 277 ? -23.789 -15.750 -10.990 1.00 30.53 277 ASN A O 1
ATOM 2263 N N . MET A 1 278 ? -22.110 -14.988 -9.719 1.00 33.03 278 MET A N 1
ATOM 2264 C CA . MET A 1 278 ? -21.166 -16.078 -10.026 1.00 33.03 278 MET A CA 1
ATOM 2265 C C . MET A 1 278 ? -21.499 -17.416 -9.331 1.00 33.03 278 MET A C 1
ATOM 2267 O O . MET A 1 278 ? -20.725 -18.367 -9.434 1.00 33.03 278 MET A O 1
ATOM 2271 N N . SER A 1 279 ? -22.643 -17.545 -8.640 1.00 28.94 279 SER A N 1
ATOM 2272 C CA . SER A 1 279 ? -23.032 -18.811 -7.982 1.00 28.94 279 SER A CA 1
ATOM 2273 C C . SER A 1 279 ? -23.393 -19.940 -8.958 1.00 28.94 279 SER A C 1
ATOM 2275 O O . SER A 1 279 ? -23.570 -21.085 -8.543 1.00 28.94 279 SER A O 1
ATOM 2277 N N . THR A 1 280 ? -23.460 -19.653 -10.261 1.00 32.94 280 THR A N 1
ATOM 2278 C CA . THR A 1 280 ? -23.688 -20.654 -11.308 1.00 32.94 280 THR A CA 1
ATOM 2279 C C . THR A 1 280 ? -22.708 -20.479 -12.461 1.00 32.94 280 THR A C 1
ATOM 2281 O O . THR A 1 280 ? -23.086 -20.058 -13.554 1.00 32.94 280 THR A O 1
ATOM 2284 N N . GLY A 1 281 ? -21.438 -20.816 -12.238 1.00 27.59 281 GLY A N 1
ATOM 2285 C CA . GLY A 1 281 ? -20.521 -21.047 -13.352 1.00 27.59 281 GLY A CA 1
ATOM 2286 C C . GLY A 1 281 ? -21.008 -22.245 -14.183 1.00 27.59 281 GLY A C 1
ATOM 2287 O O . GLY A 1 281 ? -21.243 -23.317 -13.614 1.00 27.59 281 GLY A O 1
ATOM 2288 N N . PRO A 1 282 ? -21.179 -22.132 -15.514 1.00 31.09 282 PRO A N 1
ATOM 2289 C CA . PRO A 1 282 ? -21.137 -23.322 -16.342 1.00 31.09 282 PRO A CA 1
ATOM 2290 C C . PRO A 1 282 ? -19.688 -23.807 -16.271 1.00 31.09 282 PRO A C 1
ATOM 2292 O O . PRO A 1 282 ? -18.794 -22.991 -16.382 1.00 31.09 282 PRO A O 1
ATOM 2295 N N . TYR A 1 283 ? -19.452 -25.084 -16.002 1.00 33.28 283 TYR A N 1
ATOM 2296 C CA . TYR A 1 283 ? -18.308 -25.899 -16.444 1.00 33.28 283 TYR A CA 1
ATOM 2297 C C . TYR A 1 283 ? -17.890 -26.887 -15.341 1.00 33.28 283 TYR A C 1
ATOM 2299 O O . TYR A 1 283 ? -17.564 -26.497 -14.222 1.00 33.28 283 TYR A O 1
ATOM 2307 N N . PRO A 1 284 ? -17.919 -28.196 -15.640 1.00 30.88 284 PRO A N 1
ATOM 2308 C CA . PRO A 1 284 ? -17.493 -29.234 -14.716 1.00 30.88 284 PRO A CA 1
ATOM 2309 C C . PRO A 1 284 ? -15.955 -29.255 -14.586 1.00 30.88 284 PRO A C 1
ATOM 2311 O O . PRO A 1 284 ? -15.234 -28.886 -15.512 1.00 30.88 284 PRO A O 1
ATOM 2314 N N . MET A 1 285 ? -15.452 -29.690 -13.422 1.00 30.27 285 MET A N 1
ATOM 2315 C CA . MET A 1 285 ? -14.043 -29.627 -12.969 1.00 30.27 285 MET A CA 1
ATOM 2316 C C . MET A 1 285 ? -12.990 -30.349 -13.843 1.00 30.27 285 MET A C 1
ATOM 2318 O O . MET A 1 285 ? -11.822 -30.443 -13.477 1.00 30.27 285 MET A O 1
ATOM 2322 N N . ASN A 1 286 ? -13.372 -30.885 -14.994 1.00 29.20 286 ASN A N 1
ATOM 2323 C CA . ASN A 1 286 ? -12.574 -31.764 -15.843 1.00 29.20 286 ASN A CA 1
ATOM 2324 C C . ASN A 1 286 ? -11.951 -31.074 -17.072 1.00 29.20 286 ASN A C 1
ATOM 2326 O O . ASN A 1 286 ? -11.417 -31.758 -17.943 1.00 29.20 286 ASN A O 1
ATOM 2330 N N . THR A 1 287 ? -11.939 -29.741 -17.126 1.00 29.89 287 THR A N 1
ATOM 2331 C CA . THR A 1 287 ? -11.257 -28.963 -18.179 1.00 29.89 287 THR A CA 1
ATOM 2332 C C . THR A 1 287 ? -10.320 -27.912 -17.589 1.00 29.89 287 THR A C 1
ATOM 2334 O O . THR A 1 287 ? -10.511 -26.715 -17.759 1.00 29.89 287 THR A O 1
ATOM 2337 N N . TRP A 1 288 ? -9.267 -28.367 -16.908 1.00 27.89 288 TRP A N 1
ATOM 2338 C CA . TRP A 1 288 ? -8.052 -27.567 -16.755 1.00 27.89 288 TRP A CA 1
ATOM 2339 C C . TRP A 1 288 ? -7.177 -27.800 -17.990 1.00 27.89 288 TRP A C 1
ATOM 2341 O O . TRP A 1 288 ? -6.735 -28.921 -18.249 1.00 27.89 288 TRP A O 1
ATOM 2351 N N . HIS A 1 289 ? -6.962 -26.756 -18.788 1.00 27.20 289 HIS A N 1
ATOM 2352 C CA . HIS A 1 289 ? -6.053 -26.805 -19.928 1.00 27.20 289 HIS A CA 1
ATOM 2353 C C . HIS A 1 289 ? -4.601 -26.820 -19.431 1.00 27.20 289 HIS A C 1
ATOM 2355 O O . HIS A 1 289 ? -4.108 -25.830 -18.897 1.00 27.20 289 HIS A O 1
ATOM 2361 N N . GLN A 1 290 ? -3.894 -27.932 -19.647 1.00 27.09 290 GLN A N 1
ATOM 2362 C CA . GLN A 1 290 ? -2.432 -27.941 -19.612 1.00 27.09 290 GLN A CA 1
ATOM 2363 C C . GLN A 1 290 ? -1.909 -27.117 -20.795 1.00 27.09 290 GLN A C 1
ATOM 2365 O O . GLN A 1 290 ? -2.075 -27.514 -21.950 1.00 27.09 290 GLN A O 1
ATOM 2370 N N . GLN A 1 291 ? -1.246 -25.991 -20.529 1.00 27.55 291 GLN A N 1
ATOM 2371 C CA . GLN A 1 291 ? -0.359 -25.379 -21.516 1.00 27.55 291 GLN A CA 1
ATOM 2372 C C . GLN A 1 291 ? 0.961 -26.160 -21.530 1.00 27.55 291 GLN A C 1
ATOM 2374 O O . GLN A 1 291 ? 1.889 -25.882 -20.776 1.00 27.55 291 GLN A O 1
ATOM 2379 N N . GLY A 1 292 ? 1.014 -27.188 -22.379 1.00 26.34 292 GLY A N 1
ATOM 2380 C CA . GLY A 1 292 ? 2.257 -27.830 -22.797 1.00 26.34 292 GLY A CA 1
ATOM 2381 C C . GLY A 1 292 ? 2.987 -26.956 -23.818 1.00 26.34 292 GLY A C 1
ATOM 2382 O O . GLY A 1 292 ? 2.390 -26.470 -24.778 1.00 26.34 292 GLY A O 1
ATOM 2383 N N . SER A 1 293 ? 4.280 -26.746 -23.590 1.00 33.81 293 SER A N 1
ATOM 2384 C CA . SER A 1 293 ? 5.170 -25.908 -24.388 1.00 33.81 293 SER A CA 1
ATOM 2385 C C . SER A 1 293 ? 5.463 -26.509 -25.768 1.00 33.81 293 SER A C 1
ATOM 2387 O O . SER A 1 293 ? 5.805 -27.684 -25.905 1.00 33.81 293 SER A O 1
ATOM 2389 N N . ALA A 1 294 ? 5.405 -25.683 -26.814 1.00 30.80 294 ALA A N 1
ATOM 2390 C CA . ALA A 1 294 ? 6.075 -26.005 -28.066 1.00 30.80 294 ALA A CA 1
ATOM 2391 C C . ALA A 1 294 ? 7.544 -25.569 -27.958 1.00 30.80 294 ALA A C 1
ATOM 2393 O O . ALA A 1 294 ? 7.833 -24.384 -27.806 1.00 30.80 294 ALA A O 1
ATOM 2394 N N . ALA A 1 295 ? 8.435 -26.557 -28.076 1.00 32.97 295 ALA A N 1
ATOM 2395 C CA . ALA A 1 295 ? 9.898 -26.480 -28.132 1.00 32.97 295 ALA A CA 1
ATOM 2396 C C . ALA A 1 295 ? 10.651 -26.369 -26.792 1.00 32.97 295 ALA A C 1
ATOM 2398 O O . ALA A 1 295 ? 11.335 -25.387 -26.526 1.00 32.97 295 ALA A O 1
ATOM 2399 N N . TRP A 1 296 ? 10.644 -27.456 -26.015 1.00 27.81 296 TRP A N 1
ATOM 2400 C CA . TRP A 1 296 ? 11.811 -27.833 -25.210 1.00 27.81 296 TRP A CA 1
ATOM 2401 C C . TRP A 1 296 ? 12.319 -29.197 -25.680 1.00 27.81 296 TRP A C 1
ATOM 2403 O O . TRP A 1 296 ? 11.578 -30.176 -25.744 1.00 27.81 296 TRP A O 1
ATOM 2413 N N . ASN A 1 297 ? 13.581 -29.209 -26.100 1.00 28.66 297 ASN A N 1
ATOM 2414 C CA . ASN A 1 297 ? 14.297 -30.376 -26.599 1.00 28.66 297 ASN A CA 1
ATOM 2415 C C . ASN A 1 297 ? 14.396 -31.426 -25.485 1.00 28.66 297 ASN A C 1
ATOM 2417 O O . ASN A 1 297 ? 14.919 -31.148 -24.408 1.00 28.66 297 ASN A O 1
ATOM 2421 N N . THR A 1 298 ? 13.891 -32.626 -25.750 1.00 34.41 298 THR A N 1
ATOM 2422 C CA . THR A 1 298 ? 13.892 -33.761 -24.827 1.00 34.41 298 THR A CA 1
ATOM 2423 C C . THR A 1 298 ? 15.127 -34.615 -25.054 1.00 34.41 298 THR A C 1
ATOM 2425 O O . THR A 1 298 ? 15.055 -35.661 -25.683 1.00 34.41 298 THR A O 1
ATOM 2428 N N . GLU A 1 299 ? 16.264 -34.203 -24.499 1.00 28.83 299 GLU A N 1
ATOM 2429 C CA . GLU A 1 299 ? 17.355 -35.145 -24.248 1.00 28.83 299 GLU A CA 1
ATOM 2430 C C . GLU A 1 299 ? 17.910 -34.926 -22.832 1.00 28.83 299 GLU A C 1
ATOM 2432 O O . GLU A 1 299 ? 18.671 -34.000 -22.569 1.00 28.83 299 GLU A O 1
ATOM 2437 N N . ASN A 1 300 ? 17.519 -35.841 -21.936 1.00 33.25 300 ASN A N 1
ATOM 2438 C CA . ASN A 1 300 ? 18.168 -36.180 -20.661 1.00 33.25 300 ASN A CA 1
ATOM 2439 C C . ASN A 1 300 ? 17.888 -35.347 -19.397 1.00 33.25 300 ASN A C 1
ATOM 2441 O O . ASN A 1 300 ? 18.825 -35.047 -18.659 1.00 33.25 300 ASN A O 1
ATOM 2445 N N . THR A 1 301 ? 16.628 -35.118 -19.019 1.00 29.50 301 THR A N 1
ATOM 2446 C CA . THR A 1 301 ? 16.318 -34.815 -17.607 1.00 29.50 301 THR A CA 1
ATOM 2447 C C . THR A 1 301 ? 15.183 -35.682 -17.069 1.00 29.50 301 THR A C 1
ATOM 2449 O O . THR A 1 301 ? 14.026 -35.603 -17.467 1.00 29.50 301 THR A O 1
ATOM 2452 N N . THR A 1 302 ? 15.547 -36.563 -16.143 1.00 34.00 302 THR A N 1
ATOM 2453 C CA . THR A 1 302 ? 14.637 -37.238 -15.222 1.00 34.00 302 THR A CA 1
ATOM 2454 C C . THR A 1 302 ? 14.151 -36.223 -14.188 1.00 34.00 302 THR A C 1
ATOM 2456 O O . THR A 1 302 ? 14.883 -35.910 -13.252 1.00 34.00 302 THR A O 1
ATOM 2459 N N . THR A 1 303 ? 12.931 -35.715 -14.333 1.00 27.31 303 THR A N 1
ATOM 2460 C CA . THR A 1 303 ? 12.236 -34.951 -13.284 1.00 27.31 303 THR A CA 1
ATOM 2461 C C . THR A 1 303 ? 10.878 -35.585 -13.002 1.00 27.31 303 THR A C 1
ATOM 2463 O O . THR A 1 303 ? 9.828 -35.104 -13.413 1.00 27.31 303 THR A O 1
ATOM 2466 N N . SER A 1 304 ? 10.902 -36.704 -12.280 1.00 24.94 304 SER A N 1
ATOM 2467 C CA . SER A 1 304 ? 9.789 -37.090 -11.414 1.00 24.94 304 SER A CA 1
ATOM 2468 C C . SER A 1 304 ? 9.996 -36.409 -10.062 1.00 24.94 304 SER A C 1
ATOM 2470 O O . SER A 1 304 ? 11.047 -36.606 -9.452 1.00 24.94 304 SER A O 1
ATOM 2472 N N . VAL A 1 305 ? 9.022 -35.632 -9.588 1.00 26.14 305 VAL A N 1
ATOM 2473 C CA . VAL A 1 305 ? 8.973 -35.197 -8.186 1.00 26.14 305 VAL A CA 1
ATOM 2474 C C . VAL A 1 305 ? 7.988 -36.104 -7.462 1.00 26.14 305 VAL A C 1
ATOM 2476 O O . VAL A 1 305 ? 6.800 -36.133 -7.775 1.00 26.14 305 VAL A O 1
ATOM 2479 N N . GLU A 1 306 ? 8.527 -36.882 -6.532 1.00 22.83 306 GLU A N 1
ATOM 2480 C CA . GLU A 1 306 ? 7.789 -37.664 -5.550 1.00 22.83 306 GLU A CA 1
ATOM 2481 C C . GLU A 1 306 ? 7.346 -36.704 -4.434 1.00 22.83 306 GLU A C 1
ATOM 2483 O O . GLU A 1 306 ? 8.168 -35.992 -3.853 1.00 22.83 306 GLU A O 1
ATOM 2488 N N . VAL A 1 307 ? 6.040 -36.627 -4.176 1.00 26.16 307 VAL A N 1
ATOM 2489 C CA . VAL A 1 307 ? 5.482 -35.852 -3.062 1.00 26.16 307 VAL A CA 1
ATOM 2490 C C . VAL A 1 307 ? 5.622 -36.710 -1.809 1.00 26.16 307 VAL A C 1
ATOM 2492 O O . VAL A 1 307 ? 4.919 -37.705 -1.661 1.00 26.16 307 VAL A O 1
ATOM 2495 N N . GLY A 1 308 ? 6.572 -36.360 -0.942 1.00 23.78 308 GLY A N 1
ATOM 2496 C CA . GLY A 1 308 ? 6.696 -36.955 0.387 1.00 23.78 308 GLY A CA 1
ATOM 2497 C C . GLY A 1 308 ? 5.666 -36.367 1.351 1.00 23.78 308 GLY A C 1
ATOM 2498 O O . GLY A 1 308 ? 5.453 -35.154 1.362 1.00 23.78 308 GLY A O 1
ATOM 2499 N N . ASP A 1 309 ? 5.052 -37.240 2.148 1.00 29.56 309 ASP A N 1
ATOM 2500 C CA . ASP A 1 309 ? 4.012 -36.936 3.131 1.00 29.56 309 ASP A CA 1
ATOM 2501 C C . ASP A 1 309 ? 4.431 -35.825 4.110 1.00 29.56 309 ASP A C 1
ATOM 2503 O O . ASP A 1 309 ? 5.243 -36.022 5.017 1.00 29.56 309 ASP A O 1
ATOM 2507 N N . LEU A 1 310 ? 3.820 -34.651 3.954 1.00 28.92 310 LEU A N 1
ATOM 2508 C CA . LEU A 1 310 ? 3.694 -33.640 5.000 1.00 28.92 310 LEU A CA 1
ATOM 2509 C C . LEU A 1 310 ? 2.208 -33.497 5.324 1.00 28.92 310 LEU A C 1
ATOM 2511 O O . LEU A 1 310 ? 1.545 -32.525 4.960 1.00 28.92 310 LEU A O 1
ATOM 2515 N N . ASP A 1 311 ? 1.693 -34.510 6.016 1.00 29.92 311 ASP A N 1
ATOM 2516 C CA . ASP A 1 311 ? 0.423 -34.453 6.728 1.00 29.92 311 ASP A CA 1
ATOM 2517 C C . ASP A 1 311 ? 0.445 -33.249 7.681 1.00 29.92 311 ASP A C 1
ATOM 2519 O O . ASP A 1 311 ? 1.032 -33.335 8.758 1.00 29.92 311 ASP A O 1
ATOM 2523 N N . THR A 1 312 ? -0.112 -32.102 7.267 1.00 29.58 312 THR A N 1
ATOM 2524 C CA . THR A 1 312 ? -0.819 -31.101 8.113 1.00 29.58 312 THR A CA 1
ATOM 2525 C C . THR A 1 312 ? -1.170 -29.780 7.410 1.00 29.58 312 THR A C 1
ATOM 2527 O O . THR A 1 312 ? -1.876 -28.973 8.012 1.00 29.58 312 THR A O 1
ATOM 2530 N N . PHE A 1 313 ? -0.795 -29.544 6.148 1.00 26.78 313 PHE A N 1
ATOM 2531 C CA . PHE A 1 313 ? -1.274 -28.366 5.406 1.00 26.78 313 PHE A CA 1
ATOM 2532 C C . PHE A 1 313 ? -2.407 -28.732 4.441 1.00 26.78 313 PHE A C 1
ATOM 2534 O O . PHE A 1 313 ? -2.188 -29.388 3.428 1.00 26.78 313 PHE A O 1
ATOM 2541 N N . VAL A 1 314 ? -3.629 -28.286 4.747 1.00 24.34 314 VAL A N 1
ATOM 2542 C CA . VAL A 1 314 ? -4.757 -28.326 3.806 1.00 24.34 314 VAL A CA 1
ATOM 2543 C C . VAL A 1 314 ? -4.855 -26.952 3.145 1.00 24.34 314 VAL A C 1
ATOM 2545 O O . VAL A 1 314 ? -5.375 -26.007 3.732 1.00 24.34 314 VAL A O 1
ATOM 2548 N N . GLY A 1 315 ? -4.312 -26.839 1.937 1.00 27.06 315 GLY A N 1
ATOM 2549 C CA . GLY A 1 315 ? -4.396 -25.653 1.089 1.00 27.06 315 GLY A CA 1
ATOM 2550 C C . GLY A 1 315 ? -3.872 -25.959 -0.314 1.00 27.06 315 GLY A C 1
ATOM 2551 O O . GLY A 1 315 ? -2.910 -26.708 -0.464 1.00 27.06 315 GLY A O 1
ATOM 2552 N N . ASN A 1 316 ? -4.519 -25.408 -1.342 1.00 28.00 316 ASN A N 1
ATOM 2553 C CA . ASN A 1 316 ? -4.065 -25.525 -2.728 1.00 28.00 316 ASN A CA 1
ATOM 2554 C C . ASN A 1 316 ? -2.921 -24.525 -2.955 1.00 28.00 316 ASN A C 1
ATOM 2556 O O . ASN A 1 316 ? -3.171 -23.349 -3.204 1.00 28.00 316 ASN A O 1
ATOM 2560 N N . GLU A 1 317 ? -1.671 -24.968 -2.829 1.00 31.03 317 GLU A N 1
ATOM 2561 C CA . GLU A 1 317 ? -0.500 -24.157 -3.176 1.00 31.03 317 GLU A CA 1
ATOM 2562 C C . GLU A 1 317 ? -0.195 -24.312 -4.676 1.00 31.03 317 GLU A C 1
ATOM 2564 O O . GLU A 1 317 ? 0.092 -25.414 -5.145 1.00 31.03 317 GLU A O 1
ATOM 2569 N N . LEU A 1 318 ? -0.239 -23.213 -5.438 1.00 32.66 318 LEU A N 1
ATOM 2570 C CA . LEU A 1 318 ? 0.310 -23.156 -6.795 1.00 32.66 318 LEU A CA 1
ATOM 2571 C C . LEU A 1 318 ? 1.701 -22.520 -6.725 1.00 32.66 318 LEU A C 1
ATOM 2573 O O . LEU A 1 318 ? 1.827 -21.323 -6.477 1.00 32.66 318 LEU A O 1
ATOM 2577 N N . ARG A 1 319 ? 2.745 -23.319 -6.960 1.00 30.88 319 ARG A N 1
ATOM 2578 C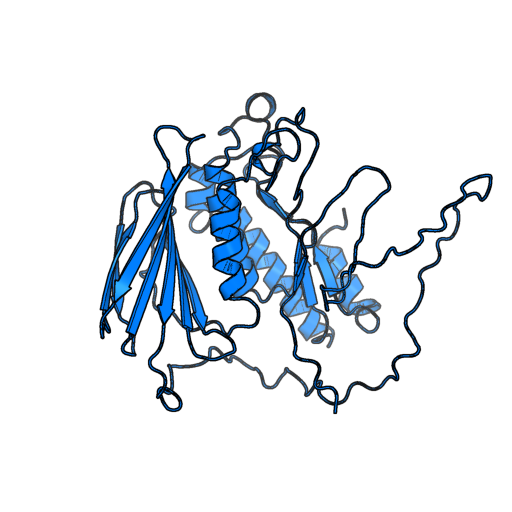 CA . ARG A 1 319 ? 4.117 -22.822 -7.120 1.00 30.88 319 ARG A CA 1
ATOM 2579 C C . ARG A 1 319 ? 4.402 -22.588 -8.596 1.00 30.88 319 ARG A C 1
ATOM 2581 O O . ARG A 1 319 ? 4.375 -23.532 -9.382 1.00 30.88 319 ARG A O 1
ATOM 2588 N N . ILE A 1 320 ? 4.704 -21.346 -8.957 1.00 32.81 320 ILE A N 1
ATOM 2589 C CA . ILE A 1 320 ? 5.255 -20.989 -10.265 1.00 32.81 320 ILE A CA 1
ATOM 2590 C C . ILE A 1 320 ? 6.677 -20.490 -10.005 1.00 32.81 320 ILE A C 1
ATOM 2592 O O . ILE A 1 320 ? 6.853 -19.480 -9.331 1.00 32.81 320 ILE A O 1
ATOM 2596 N N . GLY A 1 321 ? 7.680 -21.220 -10.489 1.00 27.81 321 GLY A N 1
ATOM 2597 C CA . GLY A 1 321 ? 9.085 -20.826 -10.395 1.00 27.81 321 GLY A CA 1
ATOM 2598 C C . GLY A 1 321 ? 9.882 -21.363 -11.579 1.00 27.81 321 GLY A C 1
ATOM 2599 O O . GLY A 1 321 ? 9.607 -22.468 -12.061 1.00 27.81 321 GLY A O 1
ATOM 2600 N N . SER A 1 322 ? 10.836 -20.571 -12.072 1.00 30.34 322 SER A N 1
ATOM 2601 C CA . SER A 1 322 ? 11.867 -21.042 -13.001 1.00 30.34 322 SER A CA 1
ATOM 2602 C C . SER A 1 322 ? 12.903 -21.912 -12.254 1.00 30.34 322 SER A C 1
ATOM 2604 O O . SER A 1 322 ? 12.949 -21.890 -11.022 1.00 30.34 322 SER A O 1
ATOM 2606 N N . PRO A 1 323 ? 13.731 -22.716 -12.953 1.00 31.05 323 PRO A N 1
ATOM 2607 C CA . PRO A 1 323 ? 14.758 -23.551 -12.318 1.00 31.05 323 PRO A CA 1
ATOM 2608 C C . PRO A 1 323 ? 15.856 -22.767 -11.570 1.00 31.05 323 PRO A C 1
ATOM 2610 O O . PRO A 1 323 ? 16.695 -23.394 -10.926 1.00 31.05 323 PRO A O 1
ATOM 2613 N N . ASP A 1 324 ? 15.847 -21.433 -11.617 1.00 32.47 324 ASP A N 1
ATOM 2614 C CA . ASP A 1 324 ? 16.793 -20.570 -10.914 1.00 32.47 324 ASP A CA 1
ATOM 2615 C C . ASP A 1 324 ? 16.211 -20.039 -9.582 1.00 32.47 324 ASP A C 1
ATOM 2617 O O . ASP A 1 324 ? 15.970 -18.849 -9.451 1.00 32.47 324 ASP A O 1
ATOM 2621 N N . ASP A 1 325 ? 16.003 -20.899 -8.574 1.00 38.69 325 ASP A N 1
ATOM 2622 C CA . ASP A 1 325 ? 15.731 -20.526 -7.161 1.00 38.69 325 ASP A CA 1
ATOM 2623 C C . ASP A 1 325 ? 14.781 -19.312 -6.939 1.00 38.69 325 ASP A C 1
ATOM 2625 O O . ASP A 1 325 ? 15.080 -18.392 -6.172 1.00 38.69 325 ASP A O 1
ATOM 2629 N N . GLU A 1 326 ? 13.623 -19.292 -7.604 1.00 41.38 326 GLU A N 1
ATOM 2630 C CA . GLU A 1 326 ? 12.630 -18.210 -7.519 1.00 41.38 326 GLU A CA 1
ATOM 2631 C C . GLU A 1 326 ? 11.497 -18.546 -6.531 1.00 41.38 326 GLU A C 1
ATOM 2633 O O . GLU A 1 326 ? 10.855 -19.591 -6.640 1.00 41.38 326 GLU A O 1
ATOM 2638 N N . VAL A 1 327 ? 11.206 -17.644 -5.580 1.00 36.78 327 VAL A N 1
ATOM 2639 C CA . VAL A 1 327 ? 10.050 -17.762 -4.668 1.00 36.78 327 VAL A CA 1
ATOM 2640 C C . VAL A 1 327 ? 9.199 -16.493 -4.715 1.00 36.78 327 VAL A C 1
ATOM 2642 O O . VAL A 1 327 ? 9.677 -15.387 -4.443 1.00 36.78 327 VAL A O 1
ATOM 2645 N N . VAL A 1 328 ? 7.912 -16.671 -5.008 1.00 35.09 328 VAL A N 1
ATOM 2646 C CA . VAL A 1 328 ? 6.894 -15.618 -5.136 1.00 35.09 328 VAL A CA 1
ATOM 2647 C C . VAL A 1 328 ? 5.836 -15.795 -4.037 1.00 35.09 328 VAL A C 1
ATOM 2649 O O . VAL A 1 328 ? 5.407 -16.919 -3.781 1.00 35.09 328 VAL A O 1
ATOM 2652 N N . VAL A 1 329 ? 5.405 -14.707 -3.385 1.00 37.03 329 VAL A N 1
ATOM 2653 C CA . VAL A 1 329 ? 4.275 -14.720 -2.433 1.00 37.03 329 VAL A CA 1
ATOM 2654 C C . VAL A 1 329 ? 3.021 -14.233 -3.140 1.00 37.03 329 VAL A C 1
ATOM 2656 O O . VAL A 1 329 ? 2.977 -13.083 -3.564 1.00 37.03 329 VAL A O 1
ATOM 2659 N N . LEU A 1 330 ? 2.003 -15.090 -3.222 1.00 30.23 330 LEU A N 1
ATOM 2660 C CA . LEU A 1 330 ? 0.697 -14.778 -3.803 1.00 30.23 330 LEU A CA 1
ATOM 2661 C C . LEU A 1 330 ? -0.248 -14.216 -2.732 1.00 30.23 330 LEU A C 1
ATOM 2663 O O . LEU A 1 330 ? -0.479 -14.859 -1.707 1.00 30.23 330 LEU A O 1
ATOM 2667 N N . PHE A 1 331 ? -0.854 -13.061 -2.998 1.00 33.62 331 PHE A N 1
ATOM 2668 C CA . PHE A 1 331 ? -2.008 -12.555 -2.257 1.00 33.62 331 PHE A CA 1
ATOM 2669 C C . PHE A 1 331 ? -3.253 -12.710 -3.135 1.00 33.62 331 PHE A C 1
ATOM 2671 O O . PHE A 1 331 ? -3.353 -12.077 -4.184 1.00 33.62 331 PHE A O 1
ATOM 2678 N N . SER A 1 332 ? -4.196 -13.554 -2.713 1.00 31.20 332 SER A N 1
ATOM 2679 C CA . SER A 1 332 ? -5.504 -13.710 -3.360 1.00 31.20 332 SER A CA 1
ATOM 2680 C C . SER A 1 332 ? -6.590 -13.175 -2.439 1.00 31.20 332 SER A C 1
ATOM 2682 O O . SER A 1 332 ? -6.600 -13.478 -1.244 1.00 31.20 332 SER A O 1
ATOM 2684 N N . THR A 1 333 ? -7.558 -12.452 -2.998 1.00 30.83 333 THR A N 1
ATOM 2685 C CA . THR A 1 333 ? -8.854 -12.270 -2.340 1.00 30.83 333 THR A CA 1
ATOM 2686 C C . THR A 1 333 ? -9.591 -13.609 -2.425 1.00 30.83 333 THR A C 1
ATOM 2688 O O . THR A 1 333 ? -9.950 -14.077 -3.501 1.00 30.83 333 THR A O 1
ATOM 2691 N N . ALA A 1 334 ? -9.692 -14.331 -1.309 1.00 29.69 334 ALA A N 1
ATOM 2692 C CA . ALA A 1 334 ? -10.346 -15.634 -1.305 1.00 29.69 334 ALA A CA 1
ATOM 2693 C C . ALA A 1 334 ? -11.860 -15.445 -1.473 1.00 29.69 334 ALA A C 1
ATOM 2695 O O . ALA A 1 334 ? -12.524 -14.930 -0.575 1.00 29.69 334 ALA A O 1
ATOM 2696 N N . LEU A 1 335 ? -12.418 -15.893 -2.599 1.00 30.47 335 LEU A N 1
ATOM 2697 C CA . LEU A 1 335 ? -13.846 -16.180 -2.686 1.00 30.47 335 LEU A CA 1
ATOM 2698 C C . LEU A 1 335 ? -14.100 -17.542 -2.019 1.00 30.47 335 LEU A C 1
ATOM 2700 O O . LEU A 1 335 ? -13.461 -18.529 -2.398 1.00 30.47 335 LEU A O 1
ATOM 2704 N N . PRO A 1 336 ? -15.018 -17.646 -1.043 1.00 27.77 336 PRO A N 1
ATOM 2705 C CA . PRO A 1 336 ? -15.452 -18.938 -0.540 1.00 27.77 336 PRO A CA 1
ATOM 2706 C C . PRO A 1 336 ? -16.159 -19.696 -1.667 1.00 27.77 336 PRO A C 1
ATOM 2708 O O . PRO A 1 336 ? -17.274 -19.354 -2.058 1.00 27.77 336 PRO A O 1
ATOM 2711 N N . ILE A 1 337 ? -15.530 -20.750 -2.184 1.00 25.89 337 ILE A N 1
ATOM 2712 C CA . ILE A 1 337 ? -16.228 -21.731 -3.013 1.00 25.89 337 ILE A CA 1
ATOM 2713 C C . ILE A 1 337 ? -17.089 -22.559 -2.058 1.00 25.89 337 ILE A C 1
ATOM 2715 O O . ILE A 1 337 ? -16.578 -23.402 -1.318 1.00 25.89 337 ILE A O 1
ATOM 2719 N N . GLN A 1 338 ? -18.397 -22.299 -2.038 1.00 24.92 338 GLN A N 1
ATOM 2720 C CA . GLN A 1 338 ? -19.343 -23.191 -1.377 1.00 24.92 338 GLN A CA 1
ATOM 2721 C C . GLN A 1 338 ? -19.341 -24.528 -2.121 1.00 24.92 338 GLN A C 1
ATOM 2723 O O . GLN A 1 338 ? -19.848 -24.642 -3.235 1.00 24.92 338 GLN A O 1
ATOM 2728 N N . THR A 1 339 ? -18.750 -25.542 -1.497 1.00 27.14 339 T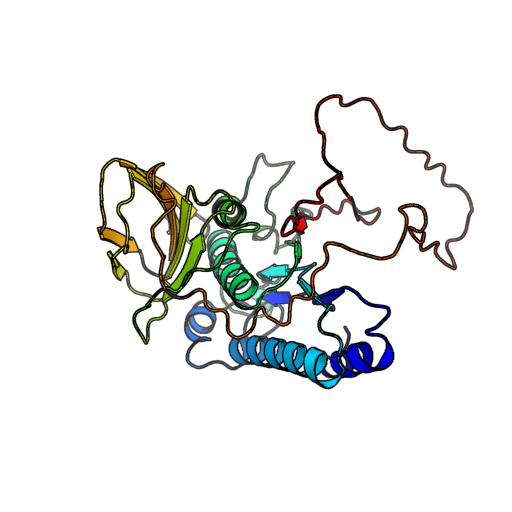HR A N 1
ATOM 2729 C CA . THR A 1 339 ? -18.945 -26.933 -1.899 1.00 27.14 339 THR A CA 1
ATOM 2730 C C . THR A 1 339 ? -20.243 -27.402 -1.250 1.00 27.14 339 THR A C 1
ATOM 2732 O O . THR A 1 339 ? -20.295 -27.659 -0.049 1.00 27.14 339 THR A O 1
ATOM 2735 N N . GLY A 1 340 ? -21.322 -27.370 -2.034 1.00 28.70 340 GLY A N 1
ATOM 2736 C CA . GLY A 1 340 ? -22.585 -28.021 -1.684 1.00 28.70 340 GLY A CA 1
ATOM 2737 C C . GLY A 1 340 ? -22.475 -29.537 -1.723 1.00 28.70 340 GLY A C 1
ATOM 2738 O O . GLY A 1 340 ? -21.664 -30.044 -2.534 1.00 28.70 340 GLY A O 1
#

Nearest PDB structures (foldseek):
  4qaw-assembly5_E  TM=6.958E-01  e=7.305E-07  Paenibacillus barcinonensis
  8h97-assembly1_A  TM=6.695E-01  e=7.678E-06  Wenyingzhuangia aestuarii
  4aw7-assembly1_A  TM=6.452E-01  e=9.201E-06  Phocaeicola plebeius
  5cxp-assembly1_A-2  TM=5.974E-01  e=2.754E-06  Clostridium acetobutylicum ATCC 824
  7n6o-assembly2_B  TM=4.976E-01  e=4.789E-07  Acetivibrio clariflavus DSM 19732

Solvent-accessible surface area (backbone atoms only — not comparable to full-atom values): 20273 Å² total; per-residue (Å²): 132,84,61,74,79,53,49,54,52,44,46,62,78,43,28,96,80,41,62,63,47,77,45,75,47,61,50,62,46,99,46,92,26,11,34,42,66,73,56,66,43,36,25,91,78,78,42,64,66,54,52,49,50,52,52,48,55,48,51,54,54,50,39,25,60,75,55,72,32,77,77,48,39,44,27,29,67,34,25,37,60,40,56,34,39,28,90,84,59,37,59,46,76,69,26,33,43,57,38,24,55,50,46,50,54,53,48,50,53,34,59,78,66,63,47,52,31,37,14,47,49,44,34,39,64,69,81,89,43,82,47,44,48,55,22,43,42,38,94,91,69,86,43,66,35,70,32,48,58,52,55,54,60,53,59,63,44,54,56,30,46,73,45,78,70,97,68,78,82,91,50,52,57,50,74,48,35,24,31,26,76,83,64,46,34,37,42,37,39,41,37,34,42,33,95,53,62,47,78,43,79,47,78,44,101,51,59,24,48,32,36,38,40,38,38,44,38,76,38,98,41,69,72,34,62,41,75,49,78,48,77,47,78,49,84,36,42,65,44,83,46,80,42,56,44,60,18,36,37,40,36,43,32,32,45,53,96,79,64,91,71,69,83,70,66,68,69,86,61,90,59,66,85,71,66,68,78,72,90,67,69,90,78,72,97,84,74,76,82,78,86,75,78,90,86,74,87,89,80,88,77,94,79,82,84,81,86,74,90,68,93,80,76,90,71,94,80,86,87,77,63,62,98,75,81,51,50,70,49,80,48,66,55,69,74,84,78,81,82,126

pLDDT: mean 72.05, std 24.49, range [22.83, 98.0]

Radius of gyration: 21.94 Å; Cα contacts (8 Å, |Δi|>4): 549; chains: 1; bounding box: 53×56×56 Å

Organism: NCBI:txid415221

Mean predicted aligned error: 13.13 Å

InterPro domains:
  IPR017853 Glycoside hydrolase superfamily [SSF51445] (9-132)

Foldseek 3Di:
DDDLVCVLVCCQPPLVPAQEDEDADADDPDDQQAHALVCVLCCVPDDCPVVVVVVSLVVVVVSCVVRVNVRYAYAHAEYFHGHHDCVVRNHDQDALLVRLLVVLVVLLVCVVSCRFKYWYPACQDDPVRSRRNSHQDDPVPRDGRPSVVSVVLCLQQQLWAWADDDDDPPFSKDKTWTQGPVNFKIKIKIFHSAQAKDKDKGFAPAWFQKKKKWKWDCDPHNNDIDIDIDMDGDGDRIDIDIGGHRIMMMMITGHPPPVPDPPRDDRVCPDPVPVPDPLDDPDDPPDDDDPDDDDDDDDDDDDDDDDDDPPDDDDDDDDDDDPPPGDIDMRGRDDDPDPD

Sequence (340 aa):
MMQWERMGEIIRDQGQHVDMIDWHWYYYNGSWGSFRPDQWRDEDFTTNRWNDILAKLEDFKSWKEQYNQPHITLGFNEWNLGRIDAERWGGSPGTPYWHGLVAADMMILAMENNIHMGSLWPTYWRTEDPAKFRNLFDPSGNYISPASHVLRSFSNAAGGTIVELDSPTPSRLRTLAVRSVDNAFVDLYFLNKDTSAMNLTIELPFPVVEMTVMKYEQGATEEDVDVSQEQHAGNRSQLELSLLDTSFAHVRCRLPSNISNFEIVRENMDDATTADNMSTGPYPMNTWHQQGSAAWNTENTTTSVEVGDLDTFVGNELRIGSPDDEVVVLFSTALPIQTG

Secondary structure (DSSP, 8-state):
---TTHHHHHHHHHGGG-SEEE--EEE-SSSTB---HHHHHHTTTT-HHHHHHHHHHHHHHHHHHHTT-TT-EEEEEEEEEPPB-HHHH-SPPP-HHHHHHHHHHHHHHHHHTT--EEEEEEEE--TTSTTGGG-SEETTTTEE-THHHHHHHHHTTTT-EE------SS-SEEEEEEE-TTSSEEEEEEEE-SSS-EEEEEEEEEEEEEEEEEEEEE-SSTT-EEEEEEEEEEEEEEEEEEE-TT-EEEEEEEPPTT-S----S----S-GGGS--GGG----TT-----PPS----SS----------TT--S-------TTT-EEEEEE--------